Protein AF-A0A7J6Q189-F1 (afdb_monomer_lite)

Organism: Perkinsus olseni (NCBI:txid32597)

Radius of gyration: 28.14 Å; chains: 1; bounding box: 44×61×89 Å

Sequence (205 aa):
ALVKYNIRRSVYFDGAFEGNGCSRLLDEIAAGRIPFEQRARPFVEALKAFKAIASFRTAWEATSLPYTLKVHVLCSHVEEYLERYETVPDAGLGLSSEQSGESLHARLQRVWNLRFKANPDNEVFRERLVDCVVSYNWNLQWDEASRVSTEGSESKSSSEKASNNSSSGGSSSSRLPPVVDWNSASSNEDSSDVDSYESSSNTLD

Foldseek 3Di:
DCVVQVQFFDPPPPRHGDPVSLVSVLVCLLVVVDDDDPLCVLVSQLSVCLVPLVSNVVSVVVNVDDDDPVNCCSNPPQVVCCVPPVPDPPPGCCCVDVVVVVVLVVLLVVLCVQPQPDDPVDPCNVVSVVVSVCVSVVDVVSVVPPPPPPPDPPPDDDDDDDDDDDDDDDDPDPDDPDDDPPPPDPDPPPPPPDPDDDDDDDDDD

Secondary structure (DSSP, 8-state):
-GGGGT----TTTTTPPPHHHHHHHHHHHHTT-S---GGGHHHHHHHHHTTSHHHHHHHHHTTTPPPPHHHHHHHHTHHHHHHHH--STT-TTTTTSHHHHHHHHHHHHHHIIIII---TTSTTHHHHHHHHHHHHHH-TTTTT-------------------------------PPP----TT---------------------

Structure (mmCIF, N/CA/C/O backbone):
data_AF-A0A7J6Q189-F1
#
_entry.id   AF-A0A7J6Q189-F1
#
loop_
_atom_site.group_PDB
_atom_site.id
_atom_site.type_symbol
_atom_site.label_atom_id
_atom_site.label_alt_id
_atom_site.label_comp_id
_atom_site.label_asym_id
_atom_site.label_entity_id
_atom_site.label_seq_id
_atom_site.pdbx_PDB_ins_code
_atom_site.Cartn_x
_atom_site.Cartn_y
_atom_site.Cartn_z
_atom_site.occupancy
_atom_site.B_iso_or_equiv
_atom_site.auth_seq_id
_atom_site.auth_comp_id
_atom_site.auth_asym_id
_atom_site.auth_atom_id
_atom_site.pdbx_PDB_model_num
ATOM 1 N N . ALA A 1 1 ? -24.195 -8.274 5.694 1.00 81.88 1 ALA A N 1
ATOM 2 C CA . ALA A 1 1 ? -24.010 -6.841 6.021 1.00 81.88 1 ALA A CA 1
ATOM 3 C C . ALA A 1 1 ? -23.055 -6.137 5.050 1.00 81.88 1 ALA A C 1
ATOM 5 O O . ALA A 1 1 ? -23.490 -5.222 4.366 1.00 81.88 1 ALA A O 1
ATOM 6 N N . LEU A 1 2 ? -21.795 -6.578 4.925 1.00 91.19 2 LEU A N 1
ATOM 7 C CA . LEU A 1 2 ? -20.748 -5.869 4.161 1.00 91.19 2 LEU A CA 1
ATOM 8 C C . LEU A 1 2 ? -20.999 -5.736 2.644 1.00 91.19 2 LEU A C 1
ATOM 10 O O . LEU A 1 2 ? -20.617 -4.733 2.048 1.00 91.19 2 LEU A O 1
ATOM 14 N N . VAL A 1 3 ? -21.735 -6.676 2.038 1.00 93.06 3 VAL A N 1
ATOM 15 C CA . VAL A 1 3 ? -22.109 -6.632 0.608 1.00 93.06 3 VAL A CA 1
ATOM 16 C C . VAL A 1 3 ? -22.871 -5.350 0.239 1.00 93.06 3 VAL A C 1
ATOM 18 O O . VAL A 1 3 ? -22.666 -4.821 -0.850 1.00 93.06 3 VAL A O 1
ATOM 21 N N . LYS A 1 4 ? -23.679 -4.795 1.159 1.00 94.44 4 LYS A N 1
ATOM 22 C CA . LYS A 1 4 ? -24.417 -3.531 0.958 1.00 94.44 4 LYS A CA 1
ATOM 23 C C . LYS A 1 4 ? -23.486 -2.342 0.678 1.00 94.44 4 LYS A C 1
ATOM 25 O O . LYS A 1 4 ? -23.890 -1.399 0.012 1.00 94.44 4 LYS A O 1
ATOM 30 N N . TYR A 1 5 ? -22.252 -2.409 1.167 1.00 92.06 5 TYR A N 1
ATOM 31 C CA . TYR A 1 5 ? -21.231 -1.369 1.034 1.00 92.06 5 TYR A CA 1
ATOM 32 C C . TYR A 1 5 ? -20.213 -1.701 -0.065 1.00 92.06 5 TYR A C 1
ATOM 34 O O . TYR A 1 5 ? -19.149 -1.098 -0.136 1.00 92.06 5 TYR A O 1
ATOM 42 N N . ASN A 1 6 ? -20.510 -2.698 -0.909 1.00 93.88 6 ASN A N 1
ATOM 43 C CA . ASN A 1 6 ? -19.600 -3.204 -1.935 1.00 93.88 6 ASN A CA 1
ATOM 44 C C . ASN A 1 6 ? -18.222 -3.627 -1.382 1.00 93.88 6 ASN A C 1
ATOM 46 O O . ASN A 1 6 ? -17.190 -3.489 -2.048 1.00 93.88 6 ASN A O 1
ATOM 50 N N . ILE A 1 7 ? -18.218 -4.142 -0.150 1.00 94.62 7 ILE A N 1
ATOM 51 C CA . ILE A 1 7 ? -17.060 -4.758 0.491 1.00 94.62 7 ILE A CA 1
ATOM 52 C C . ILE A 1 7 ? -17.248 -6.268 0.361 1.00 94.62 7 ILE A C 1
ATOM 54 O O . ILE A 1 7 ? -18.162 -6.853 0.955 1.00 94.62 7 ILE A O 1
ATOM 58 N N . ARG A 1 8 ? -16.403 -6.893 -0.458 1.00 94.00 8 ARG A N 1
ATOM 59 C CA . ARG A 1 8 ? -16.425 -8.332 -0.732 1.00 94.00 8 ARG A CA 1
ATOM 60 C C . ARG A 1 8 ? -15.148 -8.966 -0.198 1.00 94.00 8 ARG A C 1
ATOM 62 O O . ARG A 1 8 ? -14.090 -8.345 -0.226 1.00 94.00 8 ARG A O 1
ATOM 69 N N . ARG A 1 9 ? -15.280 -10.183 0.316 1.00 93.19 9 ARG A N 1
ATOM 70 C CA . ARG A 1 9 ? -14.146 -11.035 0.675 1.00 93.19 9 ARG A CA 1
ATOM 71 C C . ARG A 1 9 ? -13.608 -11.694 -0.591 1.00 93.19 9 ARG A C 1
ATOM 73 O O . ARG A 1 9 ? -14.390 -11.966 -1.503 1.00 93.19 9 ARG A O 1
ATOM 80 N N . SER A 1 10 ? -12.305 -11.932 -0.627 1.00 91.06 10 SER A N 1
ATOM 81 C CA . SER A 1 10 ? -11.663 -12.689 -1.691 1.00 91.06 10 SER A CA 1
ATOM 82 C C . SER A 1 10 ? -12.164 -14.127 -1.689 1.00 91.06 10 SER A C 1
ATOM 84 O O . SER A 1 10 ? -12.343 -14.725 -0.629 1.00 91.06 10 SER A O 1
ATOM 86 N N . VAL A 1 11 ? -12.384 -14.678 -2.879 1.00 92.31 11 VAL A N 1
ATOM 87 C CA . VAL A 1 11 ? -12.680 -16.107 -3.053 1.00 92.31 11 VAL A CA 1
ATOM 88 C C . VAL A 1 11 ? -11.386 -16.930 -3.030 1.00 92.31 11 VAL A C 1
ATOM 90 O O . VAL A 1 11 ? -11.427 -18.106 -2.696 1.00 92.31 11 VAL A O 1
ATOM 93 N N . TYR A 1 12 ? -10.247 -16.300 -3.332 1.00 86.38 12 TYR A N 1
ATOM 94 C CA . TYR A 1 12 ? -8.955 -16.965 -3.507 1.00 86.38 12 TYR A CA 1
ATOM 95 C C . TYR A 1 12 ? -8.152 -17.088 -2.209 1.00 86.38 12 TYR A C 1
ATOM 97 O O . TYR A 1 12 ? -7.396 -18.035 -2.047 1.00 86.38 12 TYR A O 1
ATOM 105 N N . PHE A 1 13 ? -8.337 -16.160 -1.268 1.00 84.31 13 PHE A N 1
ATOM 106 C CA . PHE A 1 13 ? -7.550 -16.099 -0.031 1.00 84.31 13 PHE A CA 1
ATOM 107 C C . PHE A 1 13 ? -8.381 -16.458 1.204 1.00 84.31 13 PHE A C 1
ATOM 109 O O . PHE A 1 13 ? -8.487 -15.650 2.125 1.00 84.31 13 PHE A O 1
ATOM 116 N N . ASP A 1 14 ? -9.049 -17.615 1.200 1.00 90.75 14 ASP A N 1
ATOM 117 C CA . ASP A 1 14 ? -9.847 -18.120 2.335 1.00 90.75 14 ASP A CA 1
ATOM 118 C C . ASP A 1 14 ? -10.846 -17.099 2.916 1.00 90.75 14 ASP A C 1
ATOM 120 O O . ASP A 1 14 ? -11.111 -17.027 4.120 1.00 90.75 14 ASP A O 1
ATOM 124 N N . GLY A 1 15 ? -11.418 -16.246 2.062 1.00 89.56 15 GLY A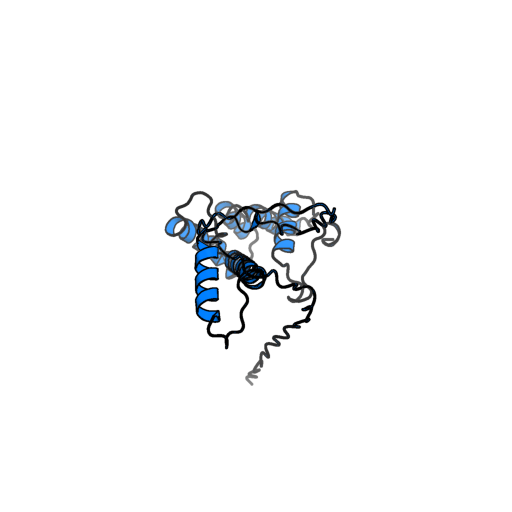 N 1
ATOM 125 C CA . GLY A 1 15 ? -12.344 -15.213 2.516 1.00 89.56 15 GLY A CA 1
ATOM 126 C C . GLY A 1 15 ? -11.683 -14.016 3.211 1.00 89.56 15 GLY A C 1
ATOM 127 O O . GLY A 1 15 ? -12.381 -13.289 3.931 1.00 89.56 15 GLY A O 1
ATOM 128 N N . ALA A 1 16 ? -10.380 -13.790 3.028 1.00 90.06 16 ALA A N 1
ATOM 129 C CA . ALA A 1 16 ? -9.681 -12.585 3.468 1.00 90.06 16 ALA A CA 1
ATOM 130 C C . ALA A 1 16 ? -10.124 -11.345 2.673 1.00 90.06 16 ALA A C 1
ATOM 132 O O . ALA A 1 16 ? -10.721 -11.439 1.600 1.00 90.06 16 ALA A O 1
ATOM 133 N N . PHE A 1 17 ? -9.847 -10.155 3.204 1.00 91.00 17 PHE A N 1
ATOM 134 C CA . PHE A 1 17 ? -10.023 -8.912 2.455 1.00 91.00 17 PHE A CA 1
ATOM 135 C C . PHE A 1 17 ? -8.734 -8.568 1.709 1.00 91.00 17 PHE A C 1
ATOM 137 O O . PHE A 1 17 ? -7.662 -8.514 2.305 1.00 91.00 17 PHE A O 1
ATOM 144 N N . GLU A 1 18 ? -8.857 -8.306 0.412 1.00 90.12 18 GLU A N 1
ATOM 145 C CA . GLU A 1 18 ? -7.783 -7.742 -0.412 1.00 90.12 18 GLU A CA 1
ATOM 146 C C . GLU A 1 18 ? -7.671 -6.226 -0.200 1.00 90.12 18 GLU A C 1
ATOM 148 O O . GLU A 1 18 ? -8.586 -5.605 0.350 1.00 90.12 18 GLU A O 1
ATOM 153 N N . GLY A 1 19 ? -6.585 -5.610 -0.682 1.00 88.50 19 GLY A N 1
ATOM 154 C CA . GLY A 1 19 ? -6.266 -4.192 -0.459 1.00 88.50 19 GLY A CA 1
ATOM 155 C C . GLY A 1 19 ? -7.447 -3.240 -0.686 1.00 88.50 19 GLY A C 1
ATOM 156 O O . GLY A 1 19 ? -7.830 -2.500 0.219 1.00 88.50 19 GLY A O 1
ATOM 157 N N . ASN A 1 20 ? -8.117 -3.329 -1.839 1.00 89.19 20 ASN A N 1
ATOM 158 C CA . ASN A 1 20 ? -9.290 -2.493 -2.134 1.00 89.19 20 ASN A CA 1
ATOM 159 C C . ASN A 1 20 ? -10.482 -2.756 -1.197 1.00 89.19 20 ASN A C 1
ATOM 161 O O . ASN A 1 20 ? -11.217 -1.829 -0.849 1.00 89.19 20 ASN A O 1
ATOM 165 N N . GLY A 1 21 ? -10.691 -4.009 -0.787 1.00 93.19 21 GLY A N 1
ATOM 166 C CA . GLY A 1 21 ? -11.734 -4.377 0.170 1.00 93.19 21 GLY A CA 1
ATOM 167 C C . GLY A 1 21 ? -11.447 -3.824 1.567 1.00 93.19 21 GLY A C 1
ATOM 168 O O . GLY A 1 21 ? -12.344 -3.257 2.192 1.00 93.19 21 GLY A O 1
ATOM 169 N N . CYS A 1 22 ? -10.194 -3.931 2.019 1.00 92.81 22 CYS A N 1
ATOM 170 C CA . CYS A 1 22 ? -9.706 -3.369 3.277 1.00 92.81 22 CYS A CA 1
ATOM 171 C C . CYS A 1 22 ? -9.867 -1.848 3.319 1.00 92.81 22 CYS A C 1
ATOM 173 O O . CYS A 1 22 ? -10.458 -1.334 4.266 1.00 92.81 22 CYS A O 1
ATOM 175 N N . SER A 1 23 ? -9.411 -1.130 2.288 1.00 92.00 23 SER A N 1
ATOM 176 C CA . SER A 1 23 ? -9.506 0.335 2.237 1.00 92.00 23 SER A CA 1
ATOM 177 C C . SER A 1 23 ? -10.952 0.813 2.346 1.00 92.00 23 SER A C 1
ATOM 179 O O . SER A 1 23 ? -11.268 1.638 3.201 1.00 92.00 23 SER A O 1
ATOM 181 N N . ARG A 1 24 ? -11.867 0.214 1.570 1.00 94.44 24 ARG A N 1
ATOM 182 C CA . ARG A 1 24 ? -13.300 0.537 1.657 1.00 94.44 24 ARG A CA 1
ATOM 183 C C . ARG A 1 24 ? -13.875 0.233 3.034 1.00 94.44 24 ARG A C 1
ATOM 185 O O . ARG A 1 24 ? -14.646 1.028 3.557 1.00 94.44 24 ARG A O 1
ATOM 192 N N . LEU A 1 25 ? -13.511 -0.903 3.630 1.00 94.50 25 LEU A N 1
ATOM 193 C CA . LEU A 1 25 ? -13.958 -1.249 4.976 1.00 94.50 25 LEU A CA 1
ATOM 194 C C . LEU A 1 25 ? -13.527 -0.193 5.996 1.00 94.50 25 LEU A C 1
ATOM 196 O O . LEU A 1 25 ? -14.359 0.253 6.784 1.00 94.50 25 LEU A O 1
ATOM 200 N N . LEU A 1 26 ? -12.264 0.231 5.958 1.00 94.44 26 LEU A N 1
ATOM 201 C CA . LEU A 1 26 ? -11.744 1.263 6.852 1.00 94.44 26 LEU A CA 1
ATOM 202 C C . LEU A 1 26 ? -12.452 2.608 6.644 1.00 94.44 26 LEU A C 1
ATOM 204 O O . LEU A 1 26 ? -12.813 3.255 7.625 1.00 94.44 26 LEU A O 1
ATOM 208 N N . ASP A 1 27 ? -12.722 3.004 5.400 1.00 93.94 27 ASP A N 1
ATOM 209 C CA . ASP A 1 27 ? -13.416 4.261 5.101 1.00 93.94 27 ASP A CA 1
ATOM 210 C C . ASP A 1 27 ? -14.883 4.247 5.573 1.00 93.94 27 ASP A C 1
ATOM 212 O O . ASP A 1 27 ? -15.381 5.228 6.131 1.00 93.94 27 ASP A O 1
ATOM 216 N N . GLU A 1 28 ? -15.589 3.125 5.415 1.00 95.62 28 GLU A N 1
ATOM 217 C CA . GLU A 1 28 ? -16.965 2.967 5.903 1.00 95.62 28 GLU A CA 1
ATOM 218 C C . GLU A 1 28 ? -17.040 2.905 7.442 1.00 95.62 28 GLU A C 1
ATOM 220 O O . GLU A 1 28 ? -17.986 3.432 8.039 1.00 95.62 28 GLU A O 1
ATOM 225 N N . ILE A 1 29 ? -16.034 2.304 8.092 1.00 94.62 29 ILE A N 1
ATOM 226 C CA . ILE A 1 29 ? -15.871 2.297 9.555 1.00 94.62 29 ILE A CA 1
ATOM 227 C C . ILE A 1 29 ? -15.608 3.710 10.080 1.00 94.62 29 ILE A C 1
ATOM 229 O O . ILE A 1 29 ? -16.259 4.142 11.035 1.00 94.62 29 ILE A O 1
ATOM 233 N N . ALA A 1 30 ? -14.689 4.440 9.444 1.00 92.69 30 ALA A N 1
ATOM 234 C CA . ALA A 1 30 ? -14.374 5.823 9.788 1.00 92.69 30 ALA A CA 1
ATOM 235 C C . ALA A 1 30 ? -15.605 6.728 9.652 1.00 92.69 30 ALA A C 1
ATOM 237 O O . ALA A 1 30 ? -15.869 7.550 10.527 1.00 92.69 30 ALA A O 1
ATOM 238 N N . ALA A 1 31 ? -16.418 6.508 8.616 1.00 94.50 31 ALA A N 1
ATOM 239 C CA . ALA A 1 31 ? -17.672 7.224 8.406 1.00 94.50 31 ALA A CA 1
ATOM 240 C C . ALA A 1 31 ? -18.819 6.787 9.343 1.00 94.50 31 ALA A C 1
ATOM 242 O O . ALA A 1 31 ? -19.902 7.365 9.282 1.00 94.50 31 ALA A O 1
ATOM 243 N N . GLY A 1 32 ? -18.635 5.748 10.169 1.00 94.31 32 GLY A N 1
ATOM 244 C CA . GLY A 1 32 ? -19.677 5.225 11.060 1.00 94.31 32 GLY A CA 1
ATOM 245 C C . GLY A 1 32 ? -20.889 4.639 10.326 1.00 94.31 32 GLY A C 1
ATOM 246 O O . GLY A 1 32 ? -21.972 4.540 10.901 1.00 94.31 32 GLY A O 1
ATOM 247 N N . ARG A 1 33 ? -20.734 4.268 9.048 1.00 95.62 33 ARG A N 1
ATOM 248 C CA . ARG A 1 33 ? -21.843 3.819 8.192 1.00 95.62 33 ARG A CA 1
ATOM 249 C C . ARG A 1 33 ? -22.199 2.349 8.388 1.00 95.62 33 ARG A C 1
ATOM 251 O O . ARG A 1 33 ? -23.307 1.943 8.029 1.00 95.62 33 ARG A O 1
ATOM 258 N N . ILE A 1 34 ? -21.290 1.558 8.956 1.00 94.94 34 ILE A N 1
ATOM 259 C CA . ILE A 1 34 ? -21.514 0.147 9.282 1.00 94.94 34 ILE A CA 1
ATOM 260 C C . ILE A 1 34 ? -21.944 0.044 10.753 1.00 94.94 34 ILE A C 1
ATOM 262 O O . ILE A 1 34 ? -21.178 0.435 11.635 1.00 94.94 34 ILE A O 1
ATOM 266 N N . PRO A 1 35 ? -23.144 -0.488 11.045 1.00 94.88 35 PRO A N 1
ATOM 267 C CA . PRO A 1 35 ? -23.561 -0.717 12.418 1.00 94.88 35 PRO A CA 1
ATOM 268 C C . PRO A 1 35 ? -22.794 -1.913 12.989 1.00 94.88 35 PRO A C 1
ATOM 270 O O . PRO A 1 35 ? -22.887 -3.027 12.472 1.00 94.88 35 PRO A O 1
ATOM 273 N N . PHE A 1 36 ? -22.051 -1.678 14.066 1.00 93.69 36 PHE A N 1
ATOM 274 C CA . PHE A 1 36 ? -21.396 -2.726 14.842 1.00 93.69 36 PHE A CA 1
ATOM 275 C C . PHE A 1 36 ? -22.115 -2.919 16.173 1.00 93.69 36 PHE A C 1
ATOM 277 O O . PHE A 1 36 ? -22.663 -1.979 16.748 1.00 93.69 36 PHE A O 1
ATOM 284 N N . GLU A 1 37 ? -22.100 -4.149 16.676 1.00 95.00 37 GLU A N 1
ATOM 285 C CA . GLU A 1 37 ? -22.596 -4.446 18.016 1.00 95.00 37 GLU A CA 1
ATOM 286 C C . GLU A 1 37 ? -21.766 -3.706 19.074 1.00 95.00 37 GLU A C 1
ATOM 288 O O . GLU A 1 37 ? -20.558 -3.529 18.918 1.00 95.00 37 GLU A O 1
ATOM 293 N N . GLN A 1 38 ? -22.389 -3.334 20.195 1.00 95.12 38 GLN A N 1
ATOM 294 C CA . GLN A 1 38 ? -21.731 -2.564 21.259 1.00 95.12 38 GLN A CA 1
ATOM 295 C C . GLN A 1 38 ? -20.443 -3.232 21.774 1.00 95.12 38 GLN A C 1
ATOM 297 O O . GLN A 1 38 ? -19.461 -2.546 22.051 1.00 95.12 38 GLN A O 1
ATOM 302 N N . ARG A 1 39 ? -20.414 -4.569 21.852 1.00 95.44 39 ARG A N 1
ATOM 303 C CA . ARG A 1 39 ? -19.218 -5.331 22.254 1.00 95.44 39 ARG A CA 1
ATOM 304 C C . ARG A 1 39 ? -18.040 -5.182 21.289 1.00 95.44 39 ARG A C 1
ATOM 306 O O . ARG A 1 39 ? -16.904 -5.385 21.692 1.00 95.44 39 ARG A O 1
ATOM 313 N N . ALA A 1 40 ? -18.300 -4.833 20.028 1.00 94.62 40 ALA A N 1
ATOM 314 C CA . ALA A 1 40 ? -17.267 -4.663 19.016 1.00 94.62 40 ALA A CA 1
ATOM 315 C C . ALA A 1 40 ? -16.658 -3.251 19.008 1.00 94.62 40 ALA A C 1
ATOM 317 O O . ALA A 1 40 ? -15.714 -2.986 18.264 1.00 94.62 40 ALA A O 1
ATOM 318 N N . ARG A 1 41 ? -17.183 -2.340 19.838 1.00 94.88 41 ARG A N 1
ATOM 319 C CA . ARG A 1 41 ? -16.774 -0.935 19.879 1.00 94.88 41 ARG A CA 1
ATOM 320 C C . ARG A 1 41 ? -15.264 -0.731 20.070 1.00 94.88 41 ARG A C 1
ATOM 322 O O . ARG A 1 41 ? -14.726 0.074 19.319 1.00 94.88 41 ARG A O 1
ATOM 329 N N . PRO A 1 42 ? -14.553 -1.451 20.963 1.00 95.44 42 PRO A N 1
ATOM 330 C CA . PRO A 1 42 ? -13.105 -1.278 21.095 1.00 95.44 42 PRO A CA 1
ATOM 331 C C . PRO A 1 42 ? -12.351 -1.558 19.786 1.00 95.44 42 PRO A C 1
ATOM 333 O O . PRO A 1 42 ? -11.471 -0.794 19.404 1.00 95.44 42 PRO A O 1
ATOM 336 N N . PHE A 1 43 ? -12.745 -2.598 19.043 1.00 94.56 43 PHE A N 1
ATOM 337 C CA . PHE A 1 43 ? -12.117 -2.933 17.759 1.00 94.56 43 PHE A CA 1
ATOM 338 C C . PHE A 1 43 ? -12.419 -1.890 16.686 1.00 94.56 43 PHE A C 1
ATOM 340 O O . PHE A 1 43 ? -11.557 -1.568 15.877 1.00 94.56 43 PHE A O 1
ATOM 347 N N . VAL A 1 44 ? -13.638 -1.346 16.681 1.00 93.81 44 VAL A N 1
ATOM 348 C CA . VAL A 1 44 ? -14.029 -0.274 15.758 1.00 93.81 44 VAL A CA 1
ATOM 349 C C . VAL A 1 44 ? -13.178 0.969 15.992 1.00 93.81 44 VAL A C 1
ATOM 351 O O . VAL A 1 44 ? -12.684 1.545 15.029 1.00 93.81 44 VAL A O 1
ATOM 354 N N . GLU A 1 45 ? -12.965 1.360 17.249 1.00 94.38 45 GLU A N 1
ATOM 355 C CA . GLU A 1 45 ? -12.111 2.507 17.572 1.00 94.38 45 GLU A CA 1
ATOM 356 C C . GLU A 1 45 ? -10.643 2.250 17.201 1.00 94.38 45 GLU A C 1
ATOM 358 O O . GLU A 1 45 ? -10.008 3.127 16.617 1.00 94.38 45 GLU A O 1
ATOM 363 N N . ALA A 1 46 ? -10.130 1.031 17.409 1.00 94.00 46 ALA A N 1
ATOM 364 C CA . ALA A 1 46 ? -8.808 0.649 16.910 1.00 94.00 46 ALA A CA 1
ATOM 365 C C . ALA A 1 46 ? -8.718 0.757 15.378 1.00 94.00 46 ALA A C 1
ATOM 367 O O . ALA A 1 46 ? -7.795 1.370 14.852 1.00 94.00 46 ALA A O 1
ATOM 368 N N . LEU A 1 47 ? -9.704 0.245 14.637 1.00 93.06 47 LEU A N 1
ATOM 369 C CA . LEU A 1 47 ? -9.719 0.325 13.172 1.00 93.06 47 LEU A CA 1
ATOM 370 C C . LEU A 1 47 ? -9.843 1.766 12.654 1.00 93.06 47 LEU A C 1
ATOM 372 O O . LEU A 1 47 ? -9.213 2.104 11.656 1.00 93.06 47 LEU A O 1
ATOM 376 N N . LYS A 1 48 ? -10.598 2.638 13.334 1.00 91.38 48 LYS A N 1
ATOM 377 C CA . LYS A 1 48 ? -10.647 4.075 13.007 1.00 91.38 48 LYS A CA 1
ATOM 378 C C . LYS A 1 48 ? -9.291 4.747 13.199 1.00 91.38 48 LYS A C 1
ATOM 380 O O . LYS A 1 48 ? -8.895 5.572 12.380 1.00 91.38 48 LYS A O 1
ATOM 385 N N . ALA A 1 49 ? -8.583 4.376 14.261 1.00 91.81 49 ALA A N 1
ATOM 386 C CA . ALA A 1 49 ? -7.268 4.909 14.578 1.00 91.81 49 ALA A CA 1
ATOM 387 C C . ALA A 1 49 ? -6.150 4.350 13.681 1.00 91.81 49 ALA A C 1
ATOM 389 O O . ALA A 1 49 ? -5.039 4.861 13.725 1.00 91.81 49 ALA A O 1
ATOM 390 N N . PHE A 1 50 ? -6.422 3.352 12.831 1.00 89.31 50 PHE A N 1
ATOM 391 C CA . PHE A 1 50 ? -5.412 2.675 12.007 1.00 89.31 50 PHE A CA 1
ATOM 392 C C . PHE A 1 50 ? -4.588 3.618 11.112 1.00 89.31 50 PHE A C 1
ATOM 394 O O . PHE A 1 50 ? -3.412 3.364 10.878 1.00 89.31 50 PHE A O 1
ATOM 401 N N . LYS A 1 51 ? -5.173 4.729 10.638 1.00 82.62 51 LYS A N 1
ATOM 402 C CA . LYS A 1 51 ? -4.459 5.733 9.821 1.00 82.62 51 LYS A CA 1
ATOM 403 C C . LYS A 1 51 ? -3.528 6.650 10.642 1.00 82.62 51 LYS A C 1
ATOM 405 O O . LYS A 1 51 ? -2.801 7.439 10.051 1.00 82.62 51 LYS A O 1
ATOM 410 N N . ALA A 1 52 ? -3.538 6.557 11.974 1.00 86.94 52 ALA A N 1
ATOM 411 C CA . ALA A 1 52 ? -2.719 7.352 12.887 1.00 86.94 52 ALA A CA 1
ATOM 412 C C . ALA A 1 52 ? -2.041 6.439 13.927 1.00 86.94 52 ALA A C 1
ATOM 414 O O . ALA A 1 52 ? -2.627 6.128 14.964 1.00 86.94 52 ALA A O 1
ATOM 415 N N . ILE A 1 53 ? -0.800 6.020 13.656 1.00 83.69 53 ILE A N 1
ATOM 416 C CA . ILE A 1 53 ? -0.097 4.945 14.388 1.00 83.69 53 ILE A CA 1
ATOM 417 C C . ILE A 1 53 ? -0.068 5.179 15.907 1.00 83.69 53 ILE A C 1
ATOM 419 O O . ILE A 1 53 ? -0.467 4.293 16.668 1.00 83.69 53 ILE A O 1
ATOM 423 N N . ALA A 1 54 ? 0.282 6.393 16.342 1.00 83.31 54 ALA A N 1
ATOM 424 C CA . ALA A 1 54 ? 0.285 6.760 17.757 1.00 83.31 54 ALA A CA 1
ATOM 425 C C . ALA A 1 54 ? -1.083 6.538 18.435 1.00 83.31 54 ALA A C 1
ATOM 427 O O . ALA A 1 54 ? -1.162 6.031 19.552 1.00 83.31 54 ALA A O 1
ATOM 428 N N . SER A 1 55 ? -2.182 6.863 17.742 1.00 92.06 55 SER A N 1
ATOM 429 C CA . SER A 1 55 ? -3.544 6.639 18.251 1.00 92.06 55 SER A CA 1
ATOM 430 C C . SER A 1 55 ? -3.961 5.167 18.165 1.00 92.06 55 SER A C 1
ATOM 432 O O . SER A 1 55 ? -4.707 4.684 19.019 1.00 92.06 55 SER A O 1
ATOM 434 N N . PHE A 1 56 ? -3.477 4.441 17.152 1.00 94.69 56 PHE A N 1
ATOM 435 C CA . PHE A 1 56 ? -3.783 3.029 16.942 1.00 94.69 56 PHE A CA 1
ATOM 436 C C . PHE A 1 56 ? -3.321 2.166 18.115 1.00 94.69 56 PHE A C 1
ATOM 438 O O . PHE A 1 56 ? -4.094 1.336 18.590 1.00 94.69 56 PHE A O 1
ATOM 445 N N . ARG A 1 57 ? -2.103 2.387 18.624 1.00 95.00 57 ARG A N 1
ATOM 446 C CA . ARG A 1 57 ? -1.559 1.613 19.749 1.00 95.00 57 ARG A CA 1
ATOM 447 C C . ARG A 1 57 ? -2.454 1.690 20.986 1.00 95.00 57 ARG A C 1
ATOM 449 O O . ARG A 1 57 ? -2.868 0.657 21.507 1.00 95.00 57 ARG A O 1
ATOM 456 N N . THR A 1 58 ? -2.804 2.902 21.420 1.00 95.50 58 THR A N 1
ATOM 457 C CA . THR A 1 58 ? -3.680 3.107 22.584 1.00 95.50 58 THR A CA 1
ATOM 458 C C . THR A 1 58 ? -5.053 2.468 22.376 1.00 95.50 58 THR A C 1
ATOM 460 O O . THR A 1 58 ? -5.591 1.827 23.279 1.00 95.50 58 THR A O 1
ATOM 463 N N . ALA A 1 59 ? -5.619 2.598 21.173 1.00 96.19 59 ALA A N 1
ATOM 464 C CA . ALA A 1 59 ? -6.903 1.990 20.852 1.00 96.19 59 ALA A CA 1
ATOM 465 C C . ALA A 1 59 ? -6.834 0.451 20.807 1.00 96.19 59 ALA A C 1
ATOM 467 O O . ALA A 1 59 ? -7.780 -0.211 21.232 1.00 96.19 59 ALA A O 1
ATOM 468 N N . TRP A 1 60 ? -5.718 -0.128 20.351 1.00 96.88 60 TRP A N 1
ATOM 469 C CA . TRP A 1 60 ? -5.498 -1.574 20.350 1.00 96.88 60 TRP A CA 1
ATOM 470 C C . TRP A 1 60 ? -5.387 -2.136 21.768 1.00 96.88 60 TRP A C 1
ATOM 472 O O . TRP A 1 60 ? -6.030 -3.137 22.081 1.00 96.88 60 TRP A O 1
ATOM 482 N N . GLU A 1 61 ? -4.641 -1.478 22.656 1.00 96.12 61 GLU A N 1
ATOM 483 C CA . GLU A 1 61 ? -4.509 -1.888 24.061 1.00 96.12 61 GLU A CA 1
ATOM 484 C C . GLU A 1 61 ? -5.876 -1.942 24.769 1.00 96.12 61 GLU A C 1
ATOM 486 O O . GLU A 1 61 ? -6.157 -2.883 25.513 1.00 96.12 61 GLU A O 1
ATOM 491 N N . ALA A 1 62 ? -6.790 -1.018 24.443 1.00 96.06 62 ALA A N 1
ATOM 492 C CA . ALA A 1 62 ? -8.159 -1.017 24.963 1.00 96.06 62 ALA A CA 1
ATOM 493 C C . ALA A 1 62 ? -9.004 -2.232 24.523 1.00 96.06 62 ALA A C 1
ATOM 495 O O . ALA A 1 62 ? -10.033 -2.523 25.136 1.00 96.06 62 ALA A O 1
ATOM 496 N N . THR A 1 63 ? -8.591 -2.967 23.485 1.00 96.75 63 THR A N 1
ATOM 497 C CA . THR A 1 63 ? -9.279 -4.193 23.042 1.00 96.75 63 THR A CA 1
ATOM 498 C C . THR A 1 63 ? -8.976 -5.406 23.919 1.00 96.75 63 THR A C 1
ATOM 500 O O . THR A 1 63 ? -9.712 -6.390 23.856 1.00 96.75 63 THR A O 1
ATOM 503 N N . SER A 1 64 ? -7.904 -5.355 24.723 1.00 96.69 64 SER A N 1
ATOM 504 C CA . SER A 1 64 ? -7.375 -6.495 25.490 1.00 96.69 64 SER A CA 1
ATOM 505 C C . SER A 1 64 ? -7.013 -7.730 24.645 1.00 96.69 64 SER A C 1
ATOM 507 O O . SER A 1 64 ? -6.869 -8.826 25.187 1.00 96.69 64 SER A O 1
ATOM 509 N N . LEU A 1 65 ? -6.868 -7.588 23.321 1.00 96.19 65 LEU A N 1
ATO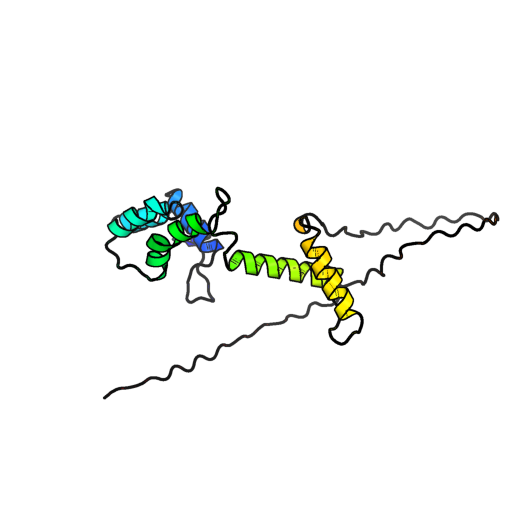M 510 C CA . LEU A 1 65 ? -6.403 -8.674 22.462 1.00 96.19 65 LEU A CA 1
ATOM 511 C C . LEU A 1 65 ? -4.880 -8.827 22.529 1.00 96.19 65 LEU A C 1
ATOM 513 O O . LEU A 1 65 ? -4.161 -7.828 22.618 1.00 96.19 65 LEU A O 1
ATOM 517 N N . PRO A 1 66 ? -4.364 -10.063 22.406 1.00 97.19 66 PRO A N 1
ATOM 518 C CA . PRO A 1 66 ? -2.936 -10.272 22.247 1.00 97.19 66 PRO A CA 1
ATOM 519 C C . PRO A 1 66 ? -2.442 -9.622 20.951 1.00 97.19 66 PRO A C 1
ATOM 521 O O . PRO A 1 66 ? -3.140 -9.577 19.933 1.00 97.19 66 PRO A O 1
ATOM 524 N N . TYR A 1 67 ? -1.202 -9.144 20.980 1.00 96.25 67 TYR A N 1
ATOM 525 C CA . TYR A 1 67 ? -0.535 -8.654 19.785 1.00 96.25 67 TYR A CA 1
ATOM 526 C C . TYR A 1 67 ? -0.304 -9.813 18.817 1.00 96.25 67 TYR A C 1
ATOM 528 O O . TYR A 1 67 ? 0.396 -10.776 19.124 1.00 96.25 67 TYR A O 1
ATOM 536 N N . THR A 1 68 ? -0.866 -9.701 17.617 1.00 96.38 68 THR A N 1
ATOM 537 C CA . THR A 1 68 ? -0.372 -10.490 16.485 1.00 96.38 68 THR A CA 1
ATOM 538 C C . THR A 1 68 ? 0.966 -9.914 16.029 1.00 96.38 68 THR A C 1
ATOM 540 O O . THR A 1 68 ? 1.254 -8.742 16.284 1.00 96.38 68 THR A O 1
ATOM 543 N N . LEU A 1 69 ? 1.766 -10.695 15.296 1.00 97.00 69 LEU A N 1
ATOM 544 C CA . LEU A 1 69 ? 3.038 -10.209 14.751 1.00 97.00 69 LEU A CA 1
ATOM 545 C C . LEU A 1 69 ? 2.857 -8.914 13.937 1.00 97.00 69 LEU A C 1
ATOM 547 O O . LEU A 1 69 ? 3.611 -7.965 14.121 1.00 97.00 69 LEU A O 1
ATOM 551 N N . LYS A 1 70 ? 1.813 -8.836 13.099 1.00 94.56 70 LYS A N 1
ATOM 552 C CA . LYS A 1 70 ? 1.526 -7.647 12.277 1.00 94.56 70 LYS A CA 1
ATOM 553 C C . LYS A 1 70 ? 1.202 -6.414 13.123 1.00 94.56 70 LYS A C 1
ATOM 555 O O . LYS A 1 70 ? 1.695 -5.330 12.833 1.00 94.56 70 LYS A O 1
ATOM 560 N N . VAL A 1 71 ? 0.400 -6.577 14.175 1.00 95.69 71 VAL A N 1
ATOM 561 C CA . VAL A 1 71 ? 0.056 -5.470 15.083 1.00 95.69 71 VAL A CA 1
ATOM 562 C C . VAL A 1 71 ? 1.282 -5.032 15.881 1.00 95.69 71 VAL A C 1
ATOM 564 O O . VAL A 1 71 ? 1.504 -3.836 16.030 1.00 95.69 71 VAL A O 1
ATOM 567 N N . HIS A 1 72 ? 2.105 -5.973 16.354 1.00 96.62 72 HIS A N 1
ATOM 568 C CA . HIS A 1 72 ? 3.352 -5.647 17.047 1.00 96.62 72 HIS A CA 1
ATOM 569 C C . HIS A 1 72 ? 4.279 -4.818 16.155 1.00 96.62 72 HIS A C 1
ATOM 571 O O . HIS A 1 72 ? 4.733 -3.757 16.569 1.00 96.62 72 HIS A O 1
ATOM 577 N N . VAL A 1 73 ? 4.494 -5.256 14.910 1.00 96.12 73 VAL A N 1
ATOM 578 C CA . VAL A 1 73 ? 5.308 -4.508 13.944 1.00 96.12 73 VAL A CA 1
ATOM 579 C C . VAL A 1 73 ? 4.752 -3.107 13.718 1.00 96.12 73 VAL A C 1
ATOM 581 O O . VAL A 1 73 ? 5.505 -2.140 13.804 1.00 96.12 73 VAL A O 1
ATOM 584 N N . LEU A 1 74 ? 3.438 -2.979 13.515 1.00 93.88 74 LEU A N 1
ATOM 585 C CA . LEU A 1 74 ? 2.792 -1.682 13.321 1.00 93.88 74 LEU A CA 1
ATOM 586 C C . LEU A 1 74 ? 2.976 -0.740 14.521 1.00 93.88 74 LEU A C 1
ATOM 588 O O . LEU A 1 74 ? 3.284 0.430 14.331 1.00 93.88 74 LEU A O 1
ATOM 592 N N . CYS A 1 75 ? 2.802 -1.238 15.747 1.00 94.31 75 CYS A N 1
ATOM 593 C CA . CYS A 1 75 ? 2.852 -0.419 16.961 1.00 94.31 75 CYS A CA 1
ATOM 594 C C . CYS A 1 75 ? 4.265 -0.146 17.490 1.00 94.31 75 CYS A C 1
ATOM 596 O O . CYS A 1 75 ? 4.423 0.763 18.302 1.00 94.31 75 CYS A O 1
ATOM 598 N N . SER A 1 76 ? 5.257 -0.969 17.139 1.00 94.75 76 SER A N 1
ATOM 599 C CA . SER A 1 76 ? 6.603 -0.896 17.726 1.00 94.75 76 SER A CA 1
ATOM 600 C C . SER A 1 76 ? 7.689 -0.503 16.735 1.00 94.75 76 SER A C 1
ATOM 602 O O . SER A 1 76 ? 8.641 0.140 17.152 1.00 94.75 76 SER A O 1
ATOM 604 N N . HIS A 1 77 ? 7.548 -0.852 15.453 1.00 95.56 77 HIS A N 1
ATOM 605 C CA . HIS A 1 77 ? 8.649 -0.732 14.487 1.00 95.56 77 HIS A CA 1
ATOM 606 C C . HIS A 1 77 ? 8.375 0.278 13.374 1.00 95.56 77 HIS A C 1
ATOM 608 O O . HIS A 1 77 ? 9.317 0.802 12.790 1.00 95.56 77 HIS A O 1
ATOM 614 N N . VAL A 1 78 ? 7.109 0.582 13.061 1.00 93.50 78 VAL A N 1
ATOM 615 C CA . VAL A 1 78 ? 6.801 1.491 11.942 1.00 93.50 78 VAL A CA 1
ATOM 616 C C . VAL A 1 78 ? 7.207 2.934 12.236 1.00 93.50 78 VAL A C 1
ATOM 618 O O . VAL A 1 78 ? 7.762 3.576 11.354 1.00 93.50 78 VAL A O 1
ATOM 621 N N . GLU A 1 79 ? 6.975 3.452 13.445 1.00 91.19 79 GLU A N 1
ATOM 622 C CA . GLU A 1 79 ? 7.393 4.823 13.786 1.00 91.19 79 GLU A CA 1
ATOM 623 C C . GLU A 1 79 ? 8.921 4.971 13.731 1.00 91.19 79 GLU A C 1
ATOM 625 O O . GLU A 1 79 ? 9.412 5.893 13.085 1.00 91.19 79 GLU A O 1
ATOM 630 N N . GLU A 1 80 ? 9.663 4.014 14.302 1.00 92.62 80 GLU A N 1
ATOM 631 C CA . GLU A 1 80 ? 11.132 3.975 14.232 1.00 92.62 80 GLU A CA 1
ATOM 632 C C . GLU A 1 80 ? 11.626 3.899 12.780 1.00 92.62 80 GLU A C 1
ATOM 634 O O . GLU A 1 80 ? 12.563 4.598 12.388 1.00 92.62 80 GLU A O 1
ATOM 639 N N . TYR A 1 81 ? 10.980 3.066 11.959 1.00 93.50 81 TYR A N 1
ATOM 640 C CA . TYR A 1 81 ? 11.311 2.949 10.546 1.00 93.50 81 TYR A CA 1
ATOM 641 C C . TYR A 1 81 ? 11.102 4.272 9.803 1.00 93.50 81 TYR A C 1
ATOM 643 O O . TYR A 1 81 ? 12.002 4.709 9.086 1.00 93.50 81 TYR A O 1
ATOM 651 N N . LEU A 1 82 ? 9.942 4.914 9.978 1.00 90.31 82 LEU A N 1
ATOM 652 C CA . LEU A 1 82 ? 9.622 6.175 9.307 1.00 90.31 82 LEU A CA 1
ATOM 653 C C . LEU A 1 82 ? 10.589 7.285 9.728 1.00 90.31 82 LEU A C 1
ATOM 655 O O . LEU A 1 82 ? 11.111 7.983 8.868 1.00 90.31 82 LEU A O 1
ATOM 659 N N . GLU A 1 83 ? 10.899 7.396 11.021 1.00 90.31 83 GLU A N 1
ATOM 660 C CA . GLU A 1 83 ? 11.863 8.380 11.529 1.00 90.31 83 GLU A CA 1
ATOM 661 C C . GLU A 1 83 ? 13.264 8.180 10.932 1.00 90.31 83 GLU A C 1
ATOM 663 O O . GLU A 1 83 ? 13.968 9.147 10.634 1.00 90.31 83 GLU A O 1
ATOM 668 N N . ARG A 1 84 ? 13.682 6.923 10.746 1.00 92.25 84 ARG A N 1
ATOM 669 C CA . ARG A 1 84 ? 15.046 6.606 10.319 1.00 92.25 84 ARG A CA 1
ATOM 670 C C . ARG A 1 84 ? 15.246 6.591 8.807 1.00 92.25 84 ARG A C 1
ATOM 672 O O . ARG A 1 84 ? 16.321 6.981 8.350 1.00 92.25 84 ARG A O 1
ATOM 679 N N . TYR A 1 85 ? 14.275 6.091 8.051 1.00 89.06 85 TYR A N 1
ATOM 680 C CA . TYR A 1 85 ? 14.443 5.791 6.627 1.00 89.06 85 TYR A CA 1
ATOM 681 C C . TYR A 1 85 ? 13.608 6.682 5.708 1.00 89.06 85 TYR A C 1
ATOM 683 O O 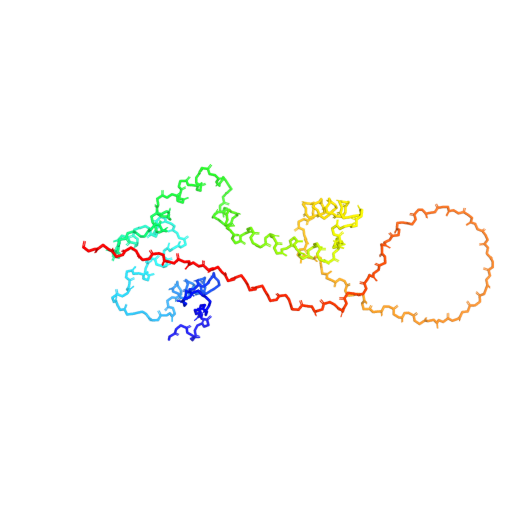. TYR A 1 85 ? 14.020 6.902 4.571 1.00 89.06 85 TYR A O 1
ATOM 691 N N . GLU A 1 86 ? 12.502 7.251 6.188 1.00 87.69 86 GLU A N 1
ATOM 692 C CA . GLU A 1 86 ? 11.616 8.096 5.381 1.00 87.69 86 GLU A CA 1
ATOM 693 C C . GLU A 1 86 ? 11.729 9.557 5.824 1.00 87.69 86 GLU A C 1
ATOM 695 O O . GLU A 1 86 ? 10.926 10.089 6.585 1.00 87.69 86 GLU A O 1
ATOM 700 N N . THR A 1 87 ? 12.769 10.231 5.330 1.00 83.12 87 THR A N 1
ATOM 701 C CA . THR A 1 87 ? 13.046 11.641 5.663 1.00 83.12 87 THR A CA 1
ATOM 702 C C . THR A 1 87 ? 12.112 12.627 4.963 1.00 83.12 87 THR A C 1
ATOM 704 O O . THR A 1 87 ? 12.084 13.810 5.309 1.00 83.12 87 THR A O 1
ATOM 707 N N . VAL A 1 88 ? 11.359 12.158 3.968 1.00 85.12 88 VAL A N 1
ATOM 708 C CA . VAL A 1 88 ? 10.394 12.968 3.234 1.00 85.12 88 VAL A CA 1
ATOM 709 C C . VAL A 1 88 ? 9.118 13.082 4.073 1.00 85.12 88 VAL A C 1
ATOM 711 O O . VAL A 1 88 ? 8.505 12.056 4.383 1.00 85.12 88 VAL A O 1
ATOM 714 N N . PRO A 1 89 ? 8.684 14.308 4.426 1.00 81.00 89 PRO A N 1
ATOM 715 C CA . PRO A 1 89 ? 7.418 14.505 5.115 1.00 81.00 89 PRO A CA 1
ATOM 716 C C . PRO A 1 89 ? 6.285 13.818 4.351 1.00 81.00 89 PRO A C 1
ATOM 718 O O . PRO A 1 89 ? 6.195 13.935 3.130 1.00 81.00 89 PRO A O 1
ATOM 721 N N . ASP A 1 90 ? 5.445 13.087 5.079 1.00 78.81 90 ASP A N 1
ATOM 722 C CA . ASP A 1 90 ? 4.275 12.377 4.553 1.00 78.81 90 ASP A CA 1
ATOM 723 C C . ASP A 1 90 ? 4.557 11.202 3.590 1.00 78.81 90 ASP A C 1
ATOM 725 O O . ASP A 1 90 ? 3.610 10.633 3.045 1.00 78.81 90 ASP A O 1
ATOM 729 N N . ALA A 1 91 ? 5.813 10.764 3.405 1.00 75.19 91 ALA A N 1
ATOM 730 C CA . ALA A 1 91 ? 6.133 9.640 2.508 1.00 75.19 91 ALA A CA 1
ATOM 731 C C . ALA A 1 91 ? 5.518 8.290 2.934 1.00 75.19 91 ALA A C 1
ATOM 733 O O . ALA A 1 91 ? 5.275 7.421 2.090 1.00 75.19 91 ALA A O 1
ATOM 734 N N . GLY A 1 92 ? 5.159 8.139 4.215 1.00 84.56 92 GLY A N 1
ATOM 735 C CA . GLY A 1 92 ? 4.482 6.956 4.752 1.00 84.56 92 GLY A CA 1
ATOM 736 C C . GLY A 1 92 ? 5.197 5.639 4.412 1.00 84.56 92 GLY A C 1
ATOM 737 O O . GLY A 1 92 ? 6.363 5.615 4.046 1.00 84.56 92 GLY A O 1
ATOM 738 N N . LEU A 1 93 ? 4.490 4.509 4.516 1.00 87.94 93 LEU A N 1
ATOM 739 C CA . LEU A 1 93 ? 5.017 3.200 4.086 1.00 87.94 93 LEU A CA 1
ATOM 740 C C . LEU A 1 93 ? 4.736 2.894 2.608 1.00 87.94 93 LEU A C 1
ATOM 742 O O . LEU A 1 93 ? 5.063 1.813 2.123 1.00 87.94 93 LEU A O 1
ATOM 746 N N . GLY A 1 94 ? 4.069 3.810 1.901 1.00 86.19 94 GLY A N 1
ATOM 747 C CA . GLY A 1 94 ? 3.565 3.561 0.554 1.00 86.19 94 GLY A CA 1
ATOM 748 C C . GLY A 1 94 ? 4.687 3.261 -0.433 1.00 86.19 94 GLY A C 1
ATOM 749 O O . GLY A 1 94 ? 4.591 2.289 -1.179 1.00 86.19 94 GLY A O 1
ATOM 750 N N . LEU A 1 95 ? 5.769 4.041 -0.389 1.00 82.38 95 LEU A N 1
ATOM 751 C CA . LEU A 1 95 ? 6.899 3.912 -1.314 1.00 82.38 95 LEU A CA 1
ATOM 752 C C . LEU A 1 95 ? 7.613 2.563 -1.186 1.00 82.38 95 LEU A C 1
ATOM 754 O O . LEU A 1 95 ? 7.930 1.943 -2.199 1.00 82.38 95 LEU A O 1
ATOM 758 N N . SER A 1 96 ? 7.774 2.096 0.051 1.00 86.81 96 SER A N 1
ATOM 759 C CA . SER A 1 96 ? 8.447 0.842 0.403 1.00 86.81 96 SER A CA 1
ATOM 760 C C . SER A 1 96 ? 7.497 -0.362 0.470 1.00 86.81 96 SER A C 1
ATOM 762 O O . SER A 1 96 ? 7.884 -1.441 0.917 1.00 86.81 96 SER A O 1
ATOM 764 N N . SER A 1 97 ? 6.238 -0.201 0.050 1.00 90.00 97 SER A N 1
ATOM 765 C CA . SER A 1 97 ? 5.265 -1.293 0.054 1.00 90.00 97 SER A CA 1
ATOM 766 C C . SER A 1 97 ? 5.477 -2.250 -1.120 1.00 90.00 97 SER A C 1
ATOM 768 O O . SER A 1 97 ? 5.774 -1.837 -2.240 1.00 90.00 97 SER A O 1
ATOM 770 N N . GLU A 1 98 ? 5.233 -3.539 -0.892 1.00 88.62 98 GLU A N 1
ATOM 771 C CA . GLU A 1 98 ? 5.212 -4.561 -1.950 1.00 88.62 98 GLU A CA 1
ATOM 772 C C . GLU A 1 98 ? 4.248 -4.182 -3.084 1.00 88.62 98 GLU A C 1
ATOM 774 O O . GLU A 1 98 ? 4.583 -4.295 -4.258 1.00 88.62 98 GLU A O 1
ATOM 779 N N . GLN A 1 99 ? 3.098 -3.599 -2.733 1.00 87.38 99 GLN A N 1
ATOM 780 C CA . GLN A 1 99 ? 2.097 -3.104 -3.680 1.00 87.38 99 GLN A CA 1
ATOM 781 C C . GLN A 1 99 ? 2.629 -1.988 -4.597 1.00 87.38 99 GLN A C 1
ATOM 783 O O . GLN A 1 99 ? 2.246 -1.910 -5.768 1.00 87.38 99 GLN A O 1
ATOM 788 N N . SER A 1 100 ? 3.522 -1.129 -4.094 1.00 86.12 100 SER A N 1
ATOM 789 C CA . SER A 1 100 ? 4.229 -0.136 -4.916 1.00 86.12 100 SER A CA 1
ATOM 790 C C . SER A 1 100 ? 5.139 -0.827 -5.934 1.00 86.12 100 SER A C 1
ATOM 792 O O . SER A 1 100 ? 5.107 -0.490 -7.120 1.00 86.12 100 SER A O 1
ATOM 794 N N . GLY A 1 101 ? 5.865 -1.864 -5.502 1.00 88.94 101 GLY A N 1
ATOM 795 C CA . GLY A 1 101 ? 6.656 -2.730 -6.376 1.00 88.94 101 GLY A CA 1
ATOM 796 C C . GLY A 1 101 ? 5.807 -3.414 -7.449 1.00 88.94 101 GLY A C 1
ATOM 797 O O . GLY A 1 101 ? 6.067 -3.246 -8.637 1.00 88.94 101 GLY A O 1
ATOM 798 N N . GLU A 1 102 ? 4.736 -4.108 -7.069 1.00 90.00 102 GLU A N 1
ATOM 799 C CA . GLU A 1 102 ? 3.807 -4.753 -8.010 1.00 90.00 102 GLU A CA 1
ATOM 800 C C . GLU A 1 102 ? 3.256 -3.761 -9.046 1.00 90.00 102 GLU A C 1
ATOM 802 O O . GLU A 1 102 ? 3.236 -4.042 -10.248 1.00 90.00 102 GLU A O 1
ATOM 807 N N . SER A 1 103 ? 2.871 -2.561 -8.602 1.00 88.81 103 SER A N 1
ATOM 808 C CA . SER A 1 103 ? 2.377 -1.497 -9.482 1.00 88.81 103 SER A CA 1
ATOM 809 C C . SER A 1 103 ? 3.445 -1.030 -10.476 1.00 88.81 103 SER A C 1
ATOM 811 O O . SER A 1 103 ? 3.155 -0.832 -11.661 1.00 88.81 103 SER A O 1
ATOM 813 N N . LEU A 1 104 ? 4.693 -0.891 -10.017 1.00 89.69 104 LEU A N 1
ATOM 814 C CA . LEU A 1 104 ? 5.840 -0.552 -10.857 1.00 89.69 104 LEU A CA 1
ATOM 815 C C . LEU A 1 104 ? 6.089 -1.633 -11.917 1.00 89.69 104 LEU A C 1
ATOM 817 O O . LEU A 1 104 ? 6.248 -1.314 -13.097 1.00 89.69 104 LEU A O 1
ATOM 821 N N . HIS A 1 105 ? 6.076 -2.904 -11.513 1.00 92.19 105 HIS A N 1
ATOM 822 C CA . HIS A 1 105 ? 6.265 -4.046 -12.406 1.00 92.19 105 HIS A CA 1
ATOM 823 C C . HIS A 1 105 ? 5.160 -4.112 -13.464 1.00 92.19 105 HIS A C 1
ATOM 825 O O . HIS A 1 105 ? 5.454 -4.230 -14.655 1.00 92.19 105 HIS A O 1
ATOM 831 N N . ALA A 1 106 ? 3.896 -3.949 -13.066 1.00 91.44 106 ALA A N 1
ATOM 832 C CA . ALA A 1 106 ? 2.768 -3.922 -13.992 1.00 91.44 106 ALA A CA 1
ATOM 833 C C . ALA A 1 106 ? 2.888 -2.781 -15.019 1.00 91.44 106 ALA A C 1
ATOM 835 O O . ALA A 1 106 ? 2.600 -2.968 -16.208 1.00 91.44 106 ALA A O 1
ATOM 836 N N . ARG A 1 107 ? 3.349 -1.597 -14.587 1.00 90.12 107 ARG A N 1
ATOM 837 C CA . ARG A 1 107 ? 3.584 -0.459 -15.486 1.00 90.12 107 ARG A CA 1
ATOM 838 C C . ARG A 1 107 ? 4.733 -0.742 -16.458 1.00 90.12 107 ARG A C 1
ATOM 840 O O . ARG A 1 107 ? 4.558 -0.548 -17.662 1.00 90.12 107 ARG A O 1
ATOM 847 N N . LEU A 1 108 ? 5.870 -1.236 -15.971 1.00 93.00 108 LEU A N 1
ATOM 848 C CA . LEU A 1 108 ? 7.016 -1.594 -16.811 1.00 93.00 108 LEU A CA 1
ATOM 849 C C . LEU A 1 108 ? 6.641 -2.668 -17.840 1.00 93.00 108 LEU A C 1
ATOM 851 O O . LEU A 1 108 ? 6.930 -2.511 -19.025 1.00 93.00 108 LEU A O 1
ATOM 855 N N . GLN A 1 109 ? 5.920 -3.709 -17.417 1.00 94.19 109 GLN A N 1
ATOM 856 C CA . GLN A 1 109 ? 5.438 -4.771 -18.298 1.00 94.19 109 GLN A CA 1
ATOM 857 C C . GLN A 1 109 ? 4.557 -4.215 -19.423 1.00 94.19 109 GLN A C 1
ATOM 859 O O . GLN A 1 109 ? 4.667 -4.637 -20.576 1.00 94.19 109 GLN A O 1
ATOM 864 N N . ARG A 1 110 ? 3.694 -3.237 -19.119 1.00 91.19 110 ARG A N 1
ATOM 865 C CA . ARG A 1 110 ? 2.876 -2.554 -20.127 1.00 91.19 110 ARG A CA 1
ATOM 866 C C . ARG A 1 110 ? 3.746 -1.799 -21.134 1.00 91.19 110 ARG A C 1
ATOM 868 O O . ARG A 1 110 ? 3.516 -1.934 -22.334 1.00 91.19 110 ARG A O 1
ATOM 875 N N . VAL A 1 111 ? 4.735 -1.032 -20.673 1.00 91.38 111 VAL A N 1
ATOM 876 C CA . VAL A 1 111 ? 5.664 -0.292 -21.549 1.00 91.38 111 VAL A CA 1
ATOM 877 C C . VAL A 1 111 ? 6.445 -1.253 -22.447 1.00 91.38 111 VAL A C 1
ATOM 879 O O . VAL A 1 111 ? 6.483 -1.058 -23.665 1.00 91.38 111 VAL A O 1
ATOM 882 N N . TRP A 1 112 ? 6.977 -2.332 -21.870 1.00 94.81 112 TRP A N 1
ATOM 883 C CA . TRP A 1 112 ? 7.647 -3.402 -22.603 1.00 94.81 112 TRP A CA 1
ATOM 884 C C . TRP A 1 112 ? 6.744 -3.970 -23.699 1.00 94.81 112 TRP A C 1
ATOM 886 O O . TRP A 1 112 ? 7.089 -3.908 -24.879 1.00 94.81 112 TRP A O 1
ATOM 896 N N . ASN A 1 113 ? 5.546 -4.430 -23.334 1.00 94.25 113 ASN A N 1
ATOM 897 C CA . ASN A 1 113 ? 4.605 -5.057 -24.258 1.00 94.25 113 ASN A CA 1
ATOM 898 C C . ASN A 1 113 ? 4.183 -4.137 -25.415 1.00 94.25 113 ASN A C 1
ATOM 900 O O . ASN A 1 113 ? 4.002 -4.617 -26.530 1.00 94.25 113 ASN A O 1
ATOM 904 N N . LEU A 1 114 ? 4.020 -2.834 -25.166 1.00 90.75 114 LEU A N 1
ATOM 905 C CA . LEU A 1 114 ? 3.537 -1.888 -26.176 1.00 90.75 114 LEU A CA 1
ATOM 906 C C . LEU A 1 114 ? 4.623 -1.389 -27.134 1.00 90.75 114 LEU A C 1
ATOM 908 O O . LEU A 1 114 ? 4.294 -0.995 -28.253 1.00 90.75 114 LEU A O 1
ATOM 912 N N . ARG A 1 115 ? 5.884 -1.312 -26.694 1.00 90.56 115 ARG A N 1
ATOM 913 C CA . ARG A 1 115 ? 6.928 -0.565 -27.423 1.00 90.56 115 ARG A CA 1
ATOM 914 C C . ARG A 1 115 ? 8.198 -1.361 -27.688 1.00 90.56 115 ARG A C 1
ATOM 916 O O . ARG A 1 115 ? 8.799 -1.187 -28.743 1.00 90.56 115 ARG A O 1
ATOM 923 N N . PHE A 1 116 ? 8.598 -2.218 -26.756 1.00 95.00 116 PHE A N 1
ATOM 924 C CA . PHE A 1 116 ? 9.939 -2.805 -26.750 1.00 95.00 116 PHE A CA 1
ATOM 925 C C . PHE A 1 116 ? 9.946 -4.328 -26.887 1.00 95.00 116 PHE A C 1
ATOM 927 O O . PHE A 1 116 ? 11.007 -4.897 -27.126 1.00 95.00 116 PHE A O 1
ATOM 934 N N . LYS A 1 117 ? 8.781 -4.989 -26.813 1.00 96.38 117 LYS A N 1
ATOM 935 C CA . LYS A 1 117 ? 8.656 -6.450 -26.856 1.00 96.38 117 LYS A CA 1
ATOM 936 C C . LYS A 1 117 ? 9.465 -7.040 -28.011 1.00 96.38 117 LYS A C 1
ATOM 938 O O . LYS A 1 117 ? 9.267 -6.692 -29.178 1.00 96.38 117 LYS A O 1
ATOM 943 N N . ALA A 1 118 ? 10.384 -7.932 -27.668 1.00 96.19 118 ALA A N 1
ATOM 944 C CA . ALA A 1 118 ? 11.222 -8.678 -28.593 1.00 96.19 118 ALA A CA 1
ATOM 945 C C . ALA A 1 118 ? 11.386 -10.114 -28.095 1.00 96.19 118 ALA A C 1
ATOM 947 O O . ALA A 1 118 ? 11.286 -10.371 -26.895 1.00 96.19 118 ALA A O 1
ATOM 948 N N . ASN A 1 119 ? 11.614 -11.042 -29.024 1.00 96.56 119 ASN A N 1
ATOM 949 C CA . ASN A 1 119 ? 11.948 -12.421 -28.683 1.00 96.56 119 ASN A CA 1
ATOM 950 C C . ASN A 1 119 ? 13.344 -12.446 -28.018 1.00 96.56 119 ASN A C 1
ATOM 952 O O . ASN A 1 119 ? 14.253 -11.855 -28.603 1.00 96.56 119 ASN A O 1
ATOM 956 N N . PRO A 1 120 ? 13.524 -13.100 -26.853 1.00 96.75 120 PRO A N 1
ATOM 957 C CA . PRO A 1 120 ? 14.826 -13.250 -26.195 1.00 96.75 120 PRO A CA 1
ATOM 958 C C . PRO A 1 120 ? 15.947 -13.814 -27.079 1.00 96.75 120 PRO A C 1
ATOM 960 O O . PRO A 1 120 ? 17.097 -13.425 -26.903 1.00 96.75 120 PRO A O 1
ATOM 963 N N . ASP A 1 121 ? 15.620 -14.669 -28.052 1.00 97.38 121 ASP A N 1
ATOM 964 C CA . ASP A 1 121 ? 16.595 -15.272 -28.974 1.00 97.38 121 ASP A CA 1
ATOM 965 C C . ASP A 1 121 ? 17.024 -14.323 -30.109 1.00 97.38 121 ASP A C 1
ATOM 967 O O . ASP A 1 121 ? 17.889 -14.650 -30.921 1.00 97.38 121 ASP A O 1
ATOM 971 N N . ASN A 1 122 ? 16.400 -13.148 -30.214 1.00 97.06 122 ASN A N 1
ATOM 972 C CA . ASN A 1 122 ? 16.729 -12.158 -31.230 1.00 97.06 122 ASN A CA 1
ATOM 973 C C . ASN A 1 122 ? 17.891 -11.271 -30.760 1.00 97.06 122 ASN A C 1
ATOM 975 O O . ASN A 1 122 ? 17.862 -10.740 -29.652 1.00 97.06 122 ASN A O 1
ATOM 979 N N . GLU A 1 123 ? 18.867 -11.018 -31.633 1.00 97.06 123 GLU A N 1
ATOM 980 C CA . GLU A 1 123 ? 20.017 -10.147 -31.353 1.00 97.06 123 GLU A CA 1
ATOM 981 C C . GLU A 1 123 ? 19.605 -8.737 -30.880 1.00 97.06 123 GLU A C 1
ATOM 983 O O . GLU A 1 123 ? 20.280 -8.142 -30.039 1.00 97.06 123 GLU A O 1
ATOM 988 N N . VAL A 1 124 ? 18.446 -8.231 -31.330 1.00 96.25 124 VAL A N 1
ATOM 989 C CA . VAL A 1 124 ? 17.922 -6.912 -30.923 1.00 96.25 124 VAL A CA 1
ATOM 990 C C . VAL A 1 124 ? 17.317 -6.884 -29.515 1.00 96.25 124 VAL A C 1
ATOM 992 O O . VAL A 1 124 ? 16.985 -5.807 -29.017 1.00 96.25 124 VAL A O 1
ATOM 995 N N . PHE A 1 125 ? 17.134 -8.036 -28.857 1.00 96.88 125 PHE A N 1
ATOM 996 C CA . PHE A 1 125 ? 16.531 -8.108 -27.522 1.00 96.88 125 PHE A CA 1
ATOM 997 C C . PHE A 1 125 ? 17.324 -7.292 -26.505 1.00 96.88 125 PHE A C 1
ATOM 999 O O . PHE A 1 125 ? 16.741 -6.526 -25.740 1.00 96.88 125 PHE A O 1
ATOM 1006 N N . ARG A 1 126 ? 18.656 -7.414 -26.532 1.00 97.06 126 ARG A N 1
ATOM 1007 C CA . ARG A 1 126 ? 19.540 -6.707 -25.601 1.00 97.06 126 ARG A CA 1
ATOM 1008 C C . ARG A 1 126 ? 19.401 -5.193 -25.738 1.00 97.06 126 ARG A C 1
ATOM 1010 O O . ARG A 1 126 ? 19.263 -4.510 -24.729 1.00 97.06 126 ARG A O 1
ATOM 1017 N N . GLU A 1 127 ? 19.424 -4.688 -26.968 1.00 96.88 127 GLU A N 1
ATOM 1018 C CA . GLU A 1 127 ? 19.281 -3.255 -27.250 1.00 96.88 127 GLU A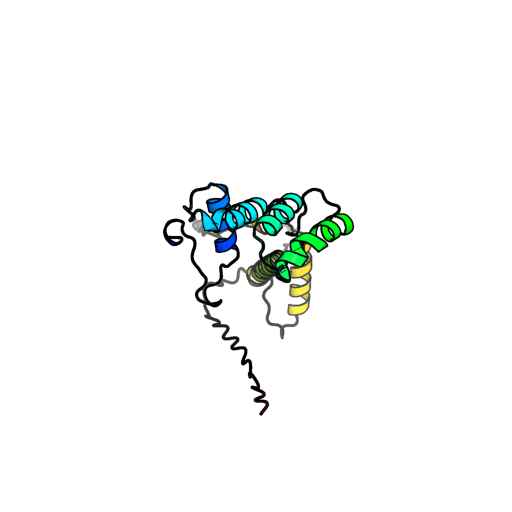 CA 1
ATOM 1019 C C . GLU A 1 127 ? 17.904 -2.755 -26.811 1.00 96.88 127 GLU A C 1
ATOM 1021 O O . GLU A 1 127 ? 17.809 -1.795 -26.053 1.00 96.88 127 GLU A O 1
ATOM 1026 N N . ARG A 1 128 ? 16.834 -3.478 -27.162 1.00 96.62 128 ARG A N 1
ATOM 1027 C CA . ARG A 1 128 ? 15.465 -3.108 -26.776 1.00 96.62 128 ARG A CA 1
ATOM 1028 C C . ARG A 1 128 ? 15.214 -3.163 -25.276 1.00 96.62 128 ARG A C 1
ATOM 1030 O O . ARG A 1 128 ? 14.442 -2.355 -24.767 1.00 96.62 128 ARG A O 1
ATOM 1037 N N . LEU A 1 129 ? 15.831 -4.103 -24.564 1.00 96.44 129 LEU A N 1
ATOM 1038 C CA . LEU A 1 129 ? 15.744 -4.168 -23.110 1.00 96.44 129 LEU A CA 1
ATOM 1039 C C . LEU A 1 129 ? 16.414 -2.945 -22.477 1.00 96.44 129 LEU A C 1
ATOM 1041 O O . LEU A 1 129 ? 15.815 -2.308 -21.612 1.00 96.44 129 LEU A O 1
ATOM 1045 N N . VAL A 1 130 ? 17.617 -2.584 -22.939 1.00 96.81 130 VAL A N 1
ATOM 1046 C CA . VAL A 1 130 ? 18.313 -1.372 -22.483 1.00 96.81 130 VAL A CA 1
ATOM 1047 C C . VAL A 1 130 ? 17.477 -0.131 -22.791 1.00 96.81 130 VAL A C 1
ATOM 1049 O O . VAL A 1 130 ? 17.228 0.662 -21.884 1.00 96.81 130 VAL A O 1
ATOM 1052 N N . ASP A 1 131 ? 16.964 0.000 -24.015 1.00 95.38 131 ASP A N 1
ATOM 1053 C CA . ASP A 1 131 ? 16.113 1.123 -24.413 1.00 95.38 131 ASP A CA 1
ATOM 1054 C C . ASP A 1 131 ? 14.845 1.207 -23.565 1.00 95.38 131 ASP A C 1
ATOM 1056 O O . ASP A 1 131 ? 14.449 2.300 -23.162 1.00 95.38 131 ASP A O 1
ATOM 1060 N N . CYS A 1 132 ? 14.222 0.069 -23.245 1.00 94.50 132 CYS A N 1
ATOM 1061 C CA . CYS A 1 132 ? 13.056 0.015 -22.371 1.00 94.50 132 CYS A CA 1
ATOM 1062 C C . CYS A 1 132 ? 13.391 0.537 -20.973 1.00 94.50 132 CYS A C 1
ATOM 1064 O O . CYS A 1 132 ? 12.663 1.376 -20.447 1.00 94.50 132 CYS A O 1
ATOM 1066 N N . VAL A 1 133 ? 14.491 0.071 -20.373 1.00 94.69 133 VAL A N 1
ATOM 1067 C CA . VAL A 1 133 ? 14.912 0.484 -19.025 1.00 94.69 133 VAL A CA 1
ATOM 1068 C C . VAL A 1 133 ? 15.278 1.967 -19.001 1.00 94.69 133 VAL A C 1
ATOM 1070 O O . VAL A 1 133 ? 14.833 2.689 -18.108 1.00 94.69 133 VAL A O 1
ATOM 1073 N N . VAL A 1 134 ? 16.044 2.447 -19.983 1.00 93.94 134 VAL A N 1
ATOM 1074 C CA . VAL A 1 134 ? 16.420 3.865 -20.090 1.00 93.94 134 VAL A CA 1
ATOM 1075 C C . VAL A 1 134 ? 15.178 4.729 -20.293 1.00 93.94 134 VAL A C 1
ATOM 1077 O O . VAL A 1 134 ? 14.978 5.695 -19.560 1.00 93.94 134 VAL A O 1
ATOM 1080 N N . SER A 1 135 ? 14.300 4.352 -21.225 1.00 90.81 135 SER A N 1
ATOM 1081 C CA . SER A 1 135 ? 13.065 5.090 -21.504 1.00 90.81 135 SER A CA 1
ATOM 1082 C C . SER A 1 135 ? 12.140 5.119 -20.288 1.00 90.81 135 SER A C 1
ATOM 1084 O O . SER A 1 135 ? 11.568 6.164 -19.974 1.00 90.81 135 SER A O 1
ATOM 1086 N N . TYR A 1 136 ? 12.003 3.993 -19.580 1.00 90.50 136 TYR A N 1
ATOM 1087 C CA . TYR A 1 136 ? 11.162 3.900 -18.391 1.00 90.50 136 TYR A CA 1
ATOM 1088 C C . TYR A 1 136 ? 11.649 4.828 -17.274 1.00 90.50 136 TYR A C 1
ATOM 1090 O O . TYR A 1 136 ? 10.856 5.600 -16.742 1.00 90.50 136 TYR A O 1
ATOM 1098 N N . ASN A 1 137 ? 12.951 4.807 -16.975 1.00 88.62 137 ASN A N 1
ATOM 1099 C CA . ASN A 1 137 ? 13.542 5.638 -15.923 1.00 88.62 137 ASN A CA 1
ATOM 1100 C C . ASN A 1 137 ? 13.594 7.130 -16.284 1.00 88.62 137 ASN A C 1
ATOM 1102 O O . ASN A 1 137 ? 13.542 7.971 -15.391 1.00 88.62 137 ASN A O 1
ATOM 1106 N N . TRP A 1 138 ? 13.702 7.474 -17.571 1.00 87.50 138 TRP A N 1
ATOM 1107 C CA . TRP A 1 138 ? 13.808 8.871 -18.001 1.00 87.50 138 TRP A CA 1
ATOM 1108 C C . TRP A 1 138 ? 12.453 9.581 -18.111 1.00 87.50 138 TRP A C 1
ATOM 1110 O O . TRP A 1 138 ? 12.380 10.799 -17.961 1.00 87.50 138 TRP A O 1
ATOM 1120 N N . ASN A 1 139 ? 11.372 8.848 -18.384 1.00 75.38 139 ASN A N 1
ATOM 1121 C CA . ASN A 1 139 ? 10.075 9.449 -18.680 1.00 75.38 139 ASN A CA 1
ATOM 1122 C C . ASN A 1 139 ? 9.032 9.110 -17.607 1.00 75.38 139 ASN A C 1
ATOM 1124 O O . ASN A 1 139 ? 8.264 8.173 -17.744 1.00 75.38 139 ASN A O 1
ATOM 1128 N N . LEU A 1 140 ? 8.961 9.882 -16.525 1.00 64.12 140 LEU A N 1
ATOM 1129 C CA . LEU A 1 140 ? 8.017 9.620 -15.423 1.00 64.12 140 LEU A CA 1
ATOM 1130 C C . LEU A 1 140 ? 6.529 9.794 -15.803 1.00 64.12 140 LEU A C 1
ATOM 1132 O O . LEU A 1 140 ? 5.658 9.386 -15.040 1.00 64.12 140 LEU A O 1
ATOM 1136 N N . GLN A 1 141 ? 6.217 10.350 -16.980 1.00 70.25 141 GLN A N 1
ATOM 1137 C CA . GLN A 1 141 ? 4.850 10.649 -17.431 1.00 70.25 141 GLN A CA 1
ATOM 1138 C C . GLN A 1 141 ? 4.206 9.544 -18.293 1.00 70.25 141 GLN A C 1
ATOM 1140 O O . GLN A 1 141 ? 3.303 9.815 -19.083 1.00 70.25 141 GLN A O 1
ATOM 1145 N N . TRP A 1 142 ? 4.623 8.278 -18.163 1.00 66.00 142 TRP A N 1
ATOM 1146 C CA . TRP A 1 142 ? 4.041 7.177 -18.958 1.00 66.00 142 TRP A CA 1
ATOM 1147 C C . TRP A 1 142 ? 2.524 7.018 -18.808 1.00 66.00 142 TRP A C 1
ATOM 1149 O O . TRP A 1 142 ? 1.882 6.504 -19.723 1.00 66.00 142 TRP A O 1
ATOM 1159 N N . ASP A 1 143 ? 1.945 7.470 -17.697 1.00 62.38 143 ASP A N 1
ATOM 1160 C CA . ASP A 1 143 ? 0.500 7.398 -17.472 1.00 62.38 143 ASP A CA 1
ATOM 1161 C C . ASP A 1 143 ? -0.289 8.393 -18.352 1.00 62.38 143 ASP A C 1
ATOM 1163 O O . ASP A 1 143 ? -1.469 8.170 -18.618 1.00 62.38 143 ASP A O 1
ATOM 1167 N N . GLU A 1 144 ? 0.360 9.442 -18.871 1.00 62.84 144 GLU A N 1
ATOM 1168 C CA . GLU A 1 144 ? -0.245 10.443 -19.764 1.00 62.84 144 GLU A CA 1
ATOM 1169 C C . GLU A 1 144 ? -0.048 10.124 -21.252 1.00 62.84 144 GLU A C 1
ATOM 1171 O O . GLU A 1 144 ? -0.690 10.734 -22.112 1.00 62.84 144 GLU A O 1
ATOM 1176 N N . ALA A 1 145 ? 0.807 9.147 -21.581 1.00 55.34 145 ALA A N 1
ATOM 1177 C CA . ALA A 1 145 ? 1.021 8.682 -22.946 1.00 55.34 145 ALA A CA 1
ATOM 1178 C C . ALA A 1 145 ? -0.205 7.888 -23.426 1.00 55.34 145 ALA A C 1
ATOM 1180 O O . ALA A 1 145 ? -0.198 6.657 -23.516 1.00 55.34 145 ALA A O 1
ATOM 1181 N N . SER A 1 146 ? -1.287 8.609 -23.728 1.00 53.72 146 SER A N 1
ATOM 1182 C CA . SER A 1 146 ? -2.482 8.051 -24.342 1.00 53.72 146 SER A CA 1
ATOM 1183 C C . SER A 1 146 ? -2.073 7.308 -25.614 1.00 53.72 146 SER A C 1
ATOM 1185 O O . SER A 1 146 ? -1.196 7.757 -26.366 1.00 53.72 146 SER A O 1
ATOM 1187 N N . ARG A 1 147 ? -2.702 6.154 -25.862 1.00 47.91 147 ARG A N 1
ATOM 1188 C CA . ARG A 1 147 ? -2.653 5.527 -27.181 1.00 47.91 147 ARG A CA 1
ATOM 1189 C C . ARG A 1 147 ? -3.201 6.567 -28.148 1.00 47.91 147 ARG A C 1
ATOM 1191 O O . ARG A 1 147 ? -4.409 6.753 -28.198 1.00 47.91 147 ARG A O 1
ATOM 1198 N N . VAL A 1 148 ? -2.322 7.259 -28.873 1.00 50.53 148 VAL A N 1
ATOM 1199 C CA . VAL A 1 148 ? -2.718 8.025 -30.051 1.00 50.53 148 VAL A CA 1
ATOM 1200 C C . VAL A 1 148 ? -3.315 6.990 -30.986 1.00 50.53 148 VAL A C 1
ATOM 1202 O O . VAL A 1 148 ? -2.593 6.262 -31.670 1.00 50.53 148 VAL A O 1
ATOM 1205 N N . SER A 1 149 ? -4.635 6.846 -30.912 1.00 47.88 149 SER A N 1
ATOM 1206 C CA . SER A 1 149 ? -5.420 6.097 -31.866 1.00 47.88 149 SER A CA 1
ATOM 1207 C C . SER A 1 149 ? -5.034 6.695 -33.200 1.00 47.88 149 SER A C 1
ATOM 1209 O O . SER A 1 149 ? -5.325 7.857 -33.481 1.00 47.88 149 SER A O 1
ATOM 1211 N N . THR A 1 150 ? -4.298 5.936 -33.999 1.00 48.50 150 THR A N 1
ATOM 1212 C CA . THR A 1 150 ? -4.101 6.275 -35.403 1.00 48.50 150 THR A CA 1
ATOM 1213 C C . THR A 1 150 ? -5.428 5.946 -36.084 1.00 48.50 150 THR A C 1
ATOM 1215 O O . THR A 1 150 ? -5.534 4.993 -36.843 1.00 48.50 150 THR A O 1
ATOM 1218 N N . GLU A 1 151 ? -6.490 6.655 -35.698 1.00 50.56 151 GLU A N 1
ATOM 1219 C CA . GLU A 1 151 ? -7.751 6.620 -36.412 1.00 50.56 151 GLU A CA 1
ATOM 1220 C C . GLU A 1 151 ? -7.479 7.267 -37.761 1.00 50.56 151 GLU A C 1
ATOM 1222 O O . GLU A 1 151 ? -6.943 8.374 -37.852 1.00 50.56 151 GLU A O 1
ATOM 1227 N N . GLY A 1 152 ? -7.719 6.470 -38.797 1.00 54.56 152 GLY A N 1
ATOM 1228 C CA . GLY A 1 152 ? -7.233 6.681 -40.144 1.00 54.56 152 GLY A CA 1
ATOM 1229 C C . GLY A 1 152 ? -7.474 8.096 -40.643 1.00 54.56 152 GLY A C 1
ATOM 1230 O O . GLY A 1 152 ? -8.596 8.493 -40.945 1.00 54.56 152 GLY A O 1
ATOM 1231 N N . SER A 1 153 ? -6.376 8.813 -40.860 1.00 51.00 153 SER A N 1
ATOM 1232 C CA . SER A 1 153 ? -6.326 9.843 -41.886 1.00 51.00 153 SER A CA 1
ATOM 1233 C C . SER A 1 153 ? -6.328 9.146 -43.252 1.00 51.00 153 SER A C 1
ATOM 1235 O O . SER A 1 153 ? -5.319 9.133 -43.954 1.00 51.00 153 SER A O 1
ATOM 1237 N N . GLU A 1 154 ? -7.459 8.547 -43.638 1.00 58.75 154 GLU A N 1
ATOM 1238 C CA . GLU A 1 154 ? -7.759 8.245 -45.041 1.00 58.75 154 GLU A CA 1
ATOM 1239 C C . GLU A 1 154 ? -8.024 9.572 -45.764 1.00 58.75 154 GLU A C 1
ATOM 1241 O O . GLU A 1 154 ? -9.150 9.969 -46.073 1.00 58.75 154 GLU A O 1
ATOM 1246 N N . SER A 1 155 ? -6.943 10.307 -46.005 1.00 54.56 155 SER A N 1
ATOM 1247 C CA . SER A 1 155 ? -6.947 11.481 -46.861 1.00 54.56 155 SER A CA 1
ATOM 1248 C C . SER A 1 155 ? -7.094 11.000 -48.297 1.00 54.56 155 SER A C 1
ATOM 1250 O O . SER A 1 155 ? -6.149 10.503 -48.909 1.00 54.56 155 SER A O 1
ATOM 1252 N N . LYS A 1 156 ? -8.321 11.128 -48.801 1.00 57.19 156 LYS A N 1
ATOM 1253 C CA . LYS A 1 156 ? -8.726 10.945 -50.195 1.00 57.19 156 LYS A CA 1
ATOM 1254 C C . LYS A 1 156 ? -7.629 11.350 -51.182 1.00 57.19 156 LYS A C 1
ATOM 1256 O O . LYS A 1 156 ? -7.232 12.510 -51.262 1.00 57.19 156 LYS A O 1
ATOM 1261 N N . SER A 1 157 ? -7.230 10.370 -51.985 1.00 54.75 157 SER A N 1
ATOM 1262 C CA . SER A 1 157 ? -6.559 10.550 -53.266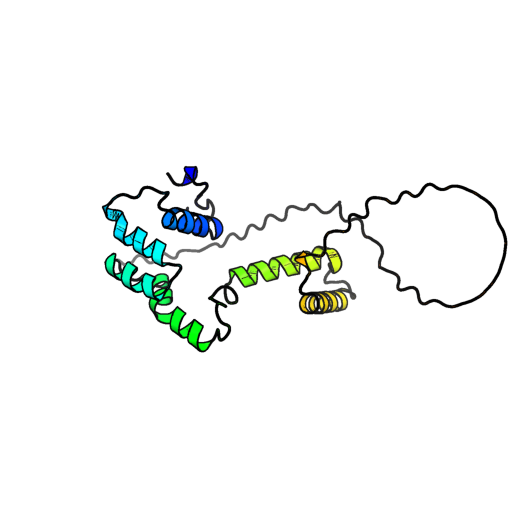 1.00 54.75 157 SER A CA 1
ATOM 1263 C C . SER A 1 157 ? -7.405 11.458 -54.163 1.00 54.75 157 SER A C 1
ATOM 1265 O O . SER A 1 157 ? -8.458 11.058 -54.658 1.00 54.75 157 SER A O 1
ATOM 1267 N N . SER A 1 158 ? -6.948 12.690 -54.365 1.00 53.28 158 SER A N 1
ATOM 1268 C CA . SER A 1 158 ? -7.339 13.516 -55.502 1.00 53.28 158 SER A CA 1
ATOM 1269 C C . SER A 1 158 ? -6.129 13.667 -56.412 1.00 53.28 158 SER A C 1
ATOM 1271 O O . SER A 1 158 ? -5.129 14.291 -56.059 1.00 53.28 158 SER A O 1
ATOM 1273 N N . SER A 1 159 ? -6.240 13.050 -57.582 1.00 58.78 159 SER A N 1
ATOM 1274 C CA . SER A 1 159 ? -5.399 13.270 -58.749 1.00 58.78 159 SER A CA 1
ATOM 1275 C C . SER A 1 159 ? -5.288 14.760 -59.084 1.00 58.78 159 SER A C 1
ATOM 1277 O O . SER A 1 159 ? -6.325 15.392 -59.247 1.00 58.78 159 SER A O 1
ATOM 1279 N N . GLU A 1 160 ? -4.076 15.281 -59.297 1.00 52.00 160 GLU A N 1
ATOM 1280 C CA . GLU A 1 160 ? -3.747 16.046 -60.509 1.00 52.00 160 GLU A CA 1
ATOM 1281 C C . GLU A 1 160 ? -2.252 16.411 -60.626 1.00 52.00 160 GLU A C 1
ATOM 1283 O O . GLU A 1 160 ? -1.650 16.992 -59.732 1.00 52.00 160 GLU A O 1
ATOM 1288 N N . LYS A 1 161 ? -1.737 16.087 -61.820 1.00 53.94 161 LYS A N 1
ATOM 1289 C CA . LYS A 1 161 ? -0.731 16.754 -62.667 1.00 53.94 161 LYS A CA 1
ATOM 1290 C C . LYS A 1 161 ? 0.723 16.952 -62.211 1.00 53.94 161 LYS A C 1
ATOM 1292 O O . LYS A 1 161 ? 1.067 17.583 -61.222 1.00 53.94 161 LYS A O 1
ATOM 1297 N N . ALA A 1 162 ? 1.570 16.472 -63.121 1.00 53.50 162 ALA A N 1
ATOM 1298 C CA . ALA A 1 162 ? 3.008 16.624 -63.213 1.00 53.50 162 ALA A CA 1
ATOM 1299 C C . ALA A 1 162 ? 3.477 18.083 -63.301 1.00 53.50 162 ALA A C 1
ATOM 1301 O O . ALA A 1 162 ? 2.883 18.886 -64.021 1.00 53.50 162 ALA A O 1
ATOM 1302 N N . SER A 1 163 ? 4.629 18.364 -62.688 1.00 51.22 163 SER A N 1
ATOM 1303 C CA . SER A 1 163 ? 5.683 19.221 -63.247 1.00 51.22 163 SER A CA 1
ATOM 1304 C C . SER A 1 163 ? 7.005 18.981 -62.513 1.00 51.22 163 SER A C 1
ATOM 1306 O O . SER A 1 163 ? 7.056 18.922 -61.288 1.00 51.22 163 SER A O 1
ATOM 1308 N N . ASN A 1 164 ? 8.060 18.813 -63.307 1.00 52.91 164 ASN A N 1
ATOM 1309 C CA . ASN A 1 164 ? 9.452 18.636 -62.905 1.00 52.91 164 ASN A CA 1
ATOM 1310 C C . ASN A 1 164 ? 9.971 19.811 -62.062 1.00 52.91 164 ASN A C 1
ATOM 1312 O O . ASN A 1 164 ? 9.807 20.955 -62.476 1.00 52.91 164 ASN A O 1
ATOM 1316 N N . ASN A 1 165 ? 10.739 19.531 -61.003 1.00 48.31 165 ASN A N 1
ATOM 1317 C CA . ASN A 1 165 ? 12.074 20.124 -60.880 1.00 48.31 165 ASN A CA 1
ATOM 1318 C C . ASN A 1 165 ? 12.955 19.418 -59.841 1.00 48.31 165 ASN A C 1
ATOM 1320 O O . ASN A 1 165 ? 12.543 19.119 -58.724 1.00 48.31 165 ASN A O 1
ATOM 1324 N N . SER A 1 166 ? 14.196 19.181 -60.247 1.00 56.09 166 SER A N 1
ATOM 1325 C CA . SER A 1 166 ? 15.306 18.631 -59.477 1.00 56.09 166 SER A CA 1
ATOM 1326 C C . SER A 1 166 ? 15.846 19.633 -58.459 1.00 56.09 166 SER A C 1
ATOM 1328 O O . SER A 1 166 ? 16.171 20.756 -58.839 1.00 56.09 166 SER A O 1
ATOM 1330 N N . SER A 1 167 ? 16.052 19.211 -57.210 1.00 43.62 167 SER A N 1
ATOM 1331 C CA . SER A 1 167 ? 17.049 19.791 -56.296 1.00 43.62 167 SER A CA 1
ATOM 1332 C C . SER A 1 167 ? 17.361 18.804 -55.172 1.00 43.62 167 SER A C 1
ATOM 1334 O O . SER A 1 167 ? 16.511 18.456 -54.359 1.00 43.62 167 SER A O 1
ATOM 1336 N N . SER A 1 168 ? 18.601 18.332 -55.174 1.00 52.84 168 SER A N 1
ATOM 1337 C CA . SER A 1 168 ? 19.236 17.475 -54.180 1.00 52.84 168 SER A CA 1
ATOM 1338 C C . SER A 1 168 ? 19.466 18.220 -52.862 1.00 52.84 168 SER A C 1
ATOM 1340 O O . SER A 1 168 ? 20.181 19.219 -52.840 1.00 52.84 168 SER A O 1
ATOM 1342 N N . GLY A 1 169 ? 18.930 17.691 -51.764 1.00 41.16 169 GLY A N 1
ATOM 1343 C CA . GLY A 1 169 ? 19.232 18.136 -50.405 1.00 41.16 169 GLY A CA 1
ATOM 1344 C C . GLY A 1 169 ? 18.982 16.998 -49.425 1.00 41.16 169 GLY A C 1
ATOM 1345 O O . GLY A 1 169 ? 17.838 16.630 -49.177 1.00 41.16 169 GLY A O 1
ATOM 1346 N N . GLY A 1 170 ? 20.061 16.396 -48.919 1.00 52.75 170 GLY A N 1
ATOM 1347 C CA . GLY A 1 170 ? 20.004 15.300 -47.958 1.00 52.75 170 GLY A CA 1
ATOM 1348 C C . GLY A 1 170 ? 19.328 15.741 -46.664 1.00 52.75 170 GLY A C 1
ATOM 1349 O O . GLY A 1 170 ? 19.775 16.677 -46.010 1.00 52.75 170 GLY A O 1
ATOM 1350 N N . SER A 1 171 ? 18.250 15.053 -46.302 1.00 43.97 171 SER A N 1
ATOM 1351 C CA . SER A 1 171 ? 17.621 15.153 -44.989 1.00 43.97 171 SER A CA 1
ATOM 1352 C C . SER A 1 171 ? 17.561 13.759 -44.387 1.00 43.97 171 SER A C 1
ATOM 1354 O O . SER A 1 171 ? 16.890 12.866 -44.907 1.00 43.97 171 SER A O 1
ATOM 1356 N N . SER A 1 172 ? 18.316 13.577 -43.306 1.00 47.56 172 SER A N 1
ATOM 1357 C CA . SER A 1 172 ? 18.315 12.386 -42.463 1.00 47.56 172 SER A CA 1
ATOM 1358 C C . SER A 1 172 ? 16.938 12.229 -41.827 1.00 47.56 172 SER A C 1
ATOM 1360 O O . SER A 1 172 ? 16.630 12.818 -40.795 1.00 47.56 172 SER A O 1
ATOM 1362 N N . SER A 1 173 ? 16.091 11.456 -42.500 1.00 41.47 173 SER A N 1
ATOM 1363 C CA . SER A 1 173 ? 14.786 11.035 -42.016 1.00 41.47 173 SER A CA 1
ATOM 1364 C C . SER A 1 173 ? 14.994 9.958 -40.955 1.00 41.47 173 SER A C 1
ATOM 1366 O O . SER A 1 173 ? 15.401 8.834 -41.258 1.00 41.47 173 SER A O 1
ATOM 1368 N N . SER A 1 174 ? 14.736 10.311 -39.698 1.00 44.91 174 SER A N 1
ATOM 1369 C CA . SER A 1 174 ? 14.530 9.359 -38.615 1.00 44.91 174 SER A CA 1
ATOM 1370 C C . SER A 1 174 ? 13.297 8.516 -38.946 1.00 44.91 174 SER A C 1
ATOM 1372 O O . SER A 1 174 ? 12.157 8.891 -38.679 1.00 44.91 174 SER A O 1
ATOM 1374 N N . ARG A 1 175 ? 13.527 7.369 -39.594 1.00 38.88 175 ARG A N 1
ATOM 1375 C CA . ARG A 1 175 ? 12.502 6.349 -39.814 1.00 38.88 175 ARG A CA 1
ATOM 1376 C C . ARG A 1 175 ? 11.995 5.880 -38.456 1.00 38.88 175 ARG A C 1
ATOM 1378 O O . ARG A 1 175 ? 12.688 5.149 -37.753 1.00 38.88 175 ARG A O 1
ATOM 1385 N N . LEU A 1 176 ? 10.775 6.275 -38.113 1.00 43.75 176 LEU A N 1
ATOM 1386 C CA . LEU A 1 176 ? 10.008 5.557 -37.107 1.00 43.75 176 LEU A CA 1
ATOM 1387 C C . LEU A 1 176 ? 9.822 4.109 -37.597 1.00 43.75 176 LEU A C 1
ATOM 1389 O O . LEU A 1 176 ? 9.568 3.901 -38.791 1.00 43.75 176 LEU A O 1
ATOM 1393 N N . PRO A 1 177 ? 9.991 3.105 -36.721 1.00 46.94 177 PRO A N 1
ATOM 1394 C CA . PRO A 1 177 ? 9.781 1.714 -37.093 1.00 46.94 177 PRO A CA 1
ATOM 1395 C C . PRO A 1 177 ? 8.324 1.492 -37.534 1.00 46.94 177 PRO A C 1
ATOM 1397 O O . PRO A 1 177 ? 7.427 2.208 -37.079 1.00 46.94 177 PRO A O 1
ATOM 1400 N N . PRO A 1 178 ? 8.074 0.515 -38.423 1.00 44.50 178 PRO A N 1
ATOM 1401 C CA . PRO A 1 178 ? 6.733 0.218 -38.907 1.00 44.50 178 PRO A CA 1
ATOM 1402 C C . PRO A 1 178 ? 5.786 -0.089 -37.743 1.00 44.50 178 PRO A C 1
ATOM 1404 O O . PRO A 1 178 ? 6.133 -0.822 -36.814 1.00 44.50 178 PRO A O 1
ATOM 1407 N N . VAL A 1 179 ? 4.582 0.481 -37.814 1.00 40.34 179 VAL A N 1
ATOM 1408 C CA . VAL A 1 179 ? 3.472 0.179 -36.909 1.00 40.34 179 VAL A CA 1
ATOM 1409 C C . VAL A 1 179 ? 3.073 -1.274 -37.157 1.00 40.34 179 VAL A C 1
ATOM 1411 O O . VAL A 1 179 ? 2.484 -1.602 -38.182 1.00 40.34 179 VAL A O 1
ATOM 1414 N N . VAL A 1 180 ? 3.468 -2.157 -36.244 1.00 46.12 180 VAL A N 1
ATOM 1415 C CA . VAL A 1 180 ? 3.018 -3.550 -36.225 1.00 46.12 180 VAL A CA 1
ATOM 1416 C C . VAL A 1 180 ? 1.577 -3.550 -35.713 1.00 46.12 180 VAL A C 1
ATOM 1418 O O . VAL A 1 180 ? 1.306 -3.011 -34.641 1.00 46.12 180 VAL A O 1
ATOM 1421 N N . ASP A 1 181 ? 0.652 -4.106 -36.490 1.00 37.94 181 ASP A N 1
ATOM 1422 C CA . ASP A 1 181 ? -0.753 -4.251 -36.106 1.00 37.94 181 ASP A CA 1
ATOM 1423 C C . ASP A 1 181 ? -0.889 -5.448 -35.145 1.00 37.94 181 ASP A C 1
ATOM 1425 O O . ASP A 1 181 ? -0.744 -6.608 -35.533 1.00 37.94 181 ASP A O 1
ATOM 1429 N N . TRP A 1 182 ? -1.065 -5.161 -33.852 1.00 45.97 182 TRP A N 1
ATOM 1430 C CA . TRP A 1 182 ? -0.983 -6.143 -32.756 1.00 45.97 182 TRP A CA 1
ATOM 1431 C C . TRP A 1 182 ? -2.331 -6.772 -32.366 1.00 45.97 182 TRP A C 1
ATOM 1433 O O . TRP A 1 182 ? -2.405 -7.491 -31.370 1.00 45.97 182 TRP A O 1
ATOM 1443 N N . ASN A 1 183 ? -3.401 -6.563 -33.136 1.00 38.31 183 ASN A N 1
ATOM 1444 C CA . ASN A 1 183 ? -4.749 -7.039 -32.790 1.00 38.31 183 ASN A CA 1
ATOM 1445 C C . ASN A 1 183 ? -4.965 -8.570 -32.882 1.00 38.31 183 ASN A C 1
ATOM 1447 O O . ASN A 1 183 ? -6.105 -9.021 -32.867 1.00 38.31 183 ASN A O 1
ATOM 1451 N N . SER A 1 184 ? -3.911 -9.392 -32.959 1.00 43.59 184 SER A N 1
ATOM 1452 C CA . SER A 1 184 ? -4.033 -10.852 -33.153 1.00 43.59 184 SER A CA 1
ATOM 1453 C C . SER A 1 184 ? -3.435 -11.733 -32.048 1.00 43.59 184 SER A C 1
ATOM 1455 O O . SER A 1 184 ? -3.378 -12.945 -32.220 1.00 43.59 184 SER A O 1
ATOM 1457 N N . ALA A 1 185 ? -3.022 -11.189 -30.900 1.00 38.41 185 ALA A N 1
ATOM 1458 C CA . ALA A 1 185 ? -2.496 -12.002 -29.795 1.00 38.41 185 ALA A CA 1
ATOM 1459 C C . ALA A 1 185 ? -3.355 -11.871 -28.528 1.00 38.41 185 ALA A C 1
ATOM 1461 O O . ALA A 1 185 ? -2.950 -11.264 -27.539 1.00 38.41 185 ALA A O 1
ATOM 1462 N N . SER A 1 186 ? -4.560 -12.444 -28.570 1.00 44.59 186 SER A N 1
ATOM 1463 C CA . SER A 1 186 ? -5.271 -12.881 -27.367 1.00 44.59 186 SER A CA 1
ATOM 1464 C C . SER A 1 186 ? -4.900 -14.343 -27.134 1.00 44.59 186 SER A C 1
ATOM 1466 O O . SER A 1 186 ? -5.460 -15.244 -27.752 1.00 44.59 186 SER A O 1
ATOM 1468 N N . SER A 1 187 ? -3.910 -14.571 -26.278 1.00 39.94 187 SER A N 1
ATOM 1469 C CA . SER A 1 187 ? -3.673 -15.874 -25.666 1.00 39.94 187 SER A CA 1
ATOM 1470 C C . SER A 1 187 ? -3.919 -15.720 -24.172 1.00 39.94 187 SER A C 1
ATOM 1472 O O . SER A 1 187 ? -3.221 -14.971 -23.491 1.00 39.94 187 SER A O 1
ATOM 1474 N N . ASN A 1 188 ? -4.969 -16.390 -23.699 1.00 42.31 188 ASN A N 1
ATOM 1475 C CA . ASN A 1 188 ? -5.176 -16.697 -22.293 1.00 42.31 188 ASN A CA 1
ATOM 1476 C C . ASN A 1 188 ? -3.950 -17.474 -21.802 1.00 42.31 188 ASN A C 1
ATOM 1478 O O . ASN A 1 188 ? -3.802 -18.645 -22.145 1.00 42.31 188 ASN A O 1
ATOM 1482 N N . GLU A 1 189 ? -3.077 -16.835 -21.033 1.00 37.38 189 GLU A N 1
ATOM 1483 C CA . GLU A 1 189 ? -2.117 -17.554 -20.201 1.00 37.38 189 GLU A CA 1
ATOM 1484 C C . GLU A 1 189 ? -2.709 -17.623 -18.796 1.00 37.38 189 GLU A C 1
ATOM 1486 O O . GLU A 1 189 ? -2.676 -16.677 -18.011 1.00 37.38 189 GLU A O 1
ATOM 1491 N N . ASP A 1 190 ? -3.372 -18.753 -18.573 1.00 38.47 190 ASP A N 1
ATOM 1492 C CA . ASP A 1 190 ? -3.879 -19.240 -17.302 1.00 38.47 190 ASP A CA 1
ATOM 1493 C C . ASP A 1 190 ? -2.653 -19.680 -16.482 1.00 38.47 190 ASP A C 1
ATOM 1495 O O . ASP A 1 190 ? -2.063 -20.733 -16.730 1.00 38.47 190 ASP A O 1
ATOM 1499 N N . SER A 1 191 ? -2.187 -18.812 -15.583 1.00 42.03 191 SER A N 1
ATOM 1500 C CA . SER A 1 191 ? -1.061 -19.092 -14.684 1.00 42.03 191 SER A CA 1
ATOM 1501 C C . SER A 1 191 ? -1.562 -19.945 -13.524 1.00 42.03 191 SER A C 1
ATOM 1503 O O . SER A 1 191 ? -1.992 -19.426 -12.495 1.00 42.03 191 SER A O 1
ATOM 1505 N N . SER A 1 192 ? -1.568 -21.265 -13.700 1.00 41.78 192 SER A N 1
ATOM 1506 C CA . SER A 1 192 ? -1.859 -22.212 -12.625 1.00 41.78 192 SER A CA 1
ATOM 1507 C C . SER A 1 192 ? -0.595 -22.487 -11.805 1.00 41.78 192 SER A C 1
ATOM 1509 O O . SER A 1 192 ? 0.018 -23.546 -11.943 1.00 41.78 192 SER A O 1
ATOM 1511 N N . ASP A 1 193 ? -0.207 -21.545 -10.948 1.00 39.84 193 ASP A N 1
ATOM 1512 C CA . ASP A 1 193 ? 0.778 -21.808 -9.897 1.00 39.84 193 ASP A CA 1
ATOM 1513 C C . ASP A 1 193 ? 0.071 -22.524 -8.739 1.00 39.84 193 ASP A C 1
ATOM 1515 O O . ASP A 1 193 ? -0.529 -21.923 -7.848 1.00 39.84 193 ASP A O 1
ATOM 1519 N N . VAL A 1 194 ? 0.067 -23.856 -8.817 1.00 47.44 194 VAL A N 1
ATOM 1520 C CA . VAL A 1 194 ? -0.369 -24.744 -7.737 1.00 47.44 194 VAL A CA 1
ATOM 1521 C C . VAL A 1 194 ? 0.841 -25.024 -6.850 1.00 47.44 194 VAL A C 1
ATOM 1523 O O . VAL A 1 194 ? 1.592 -25.975 -7.079 1.00 47.44 194 VAL A O 1
ATOM 1526 N N . ASP A 1 195 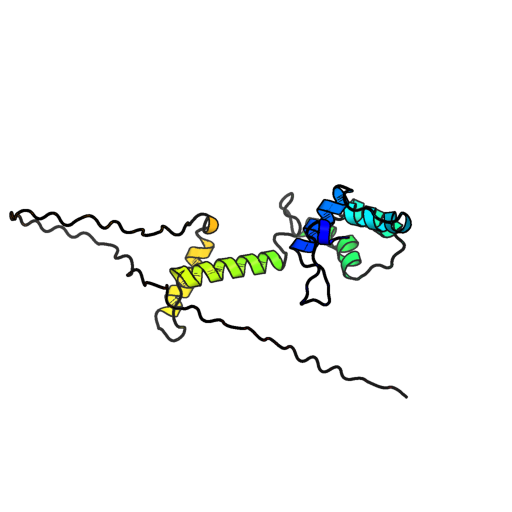? 1.019 -24.206 -5.815 1.00 41.28 195 ASP A N 1
ATOM 1527 C CA . ASP A 1 195 ? 1.965 -24.496 -4.739 1.00 41.28 195 ASP A CA 1
ATOM 1528 C C . ASP A 1 195 ? 1.462 -25.691 -3.921 1.00 41.28 195 ASP A C 1
ATOM 1530 O O . ASP A 1 195 ? 0.526 -25.617 -3.119 1.00 41.28 195 ASP A O 1
ATOM 1534 N N . SER A 1 196 ? 2.092 -26.837 -4.159 1.00 47.88 196 SER A N 1
ATOM 1535 C CA . SER A 1 196 ? 1.821 -28.092 -3.466 1.00 47.88 196 SER A CA 1
ATOM 1536 C C . SER A 1 196 ? 2.533 -28.085 -2.112 1.00 47.88 196 SER A C 1
ATOM 1538 O O . SER A 1 196 ? 3.682 -28.507 -2.003 1.00 47.88 196 SER A O 1
ATOM 1540 N N . TYR A 1 197 ? 1.870 -27.596 -1.064 1.00 50.69 197 TYR A N 1
ATOM 1541 C CA . TYR A 1 197 ? 2.367 -27.725 0.308 1.00 50.69 197 TYR A CA 1
ATOM 1542 C C . TYR A 1 197 ? 2.083 -29.134 0.853 1.00 50.69 197 TYR A C 1
ATOM 1544 O O . TYR A 1 197 ? 0.992 -29.422 1.347 1.00 50.69 197 TYR A O 1
ATOM 1552 N N . GLU A 1 198 ? 3.083 -30.018 0.804 1.00 52.62 198 GLU A N 1
ATOM 1553 C CA . GLU A 1 198 ? 3.076 -31.274 1.562 1.00 52.62 198 GLU A CA 1
ATOM 1554 C C . GLU A 1 198 ? 3.180 -30.978 3.070 1.00 52.62 198 GLU A C 1
ATOM 1556 O O . GLU A 1 198 ? 4.253 -30.718 3.616 1.00 52.62 198 GLU A O 1
ATOM 1561 N N . SER A 1 199 ? 2.044 -31.019 3.771 1.00 55.97 199 SER A N 1
ATOM 1562 C CA . SER A 1 199 ? 2.013 -31.030 5.237 1.00 55.97 199 SER A CA 1
ATOM 1563 C C . SER A 1 199 ? 2.417 -32.407 5.758 1.00 55.97 199 SER A C 1
ATOM 1565 O O . SER A 1 199 ? 1.615 -33.338 5.780 1.00 55.97 199 SER A O 1
ATOM 1567 N N . SER A 1 200 ? 3.659 -32.528 6.220 1.00 58.56 200 SER A N 1
ATOM 1568 C CA . SER A 1 200 ? 4.096 -33.682 7.007 1.00 58.56 200 SER A CA 1
ATOM 1569 C C . SER A 1 200 ? 3.481 -33.613 8.408 1.00 58.56 200 SER A C 1
ATOM 1571 O O . SER A 1 200 ? 3.880 -32.794 9.237 1.00 58.56 200 SER A O 1
ATOM 1573 N N . SER A 1 201 ? 2.489 -34.463 8.679 1.00 58.03 201 SER A N 1
ATOM 1574 C CA . SER A 1 201 ? 1.935 -34.661 10.019 1.00 58.03 201 SER A CA 1
ATOM 1575 C C . SER A 1 201 ? 2.869 -35.547 10.849 1.00 58.03 201 SER A C 1
ATOM 1577 O O . SER A 1 201 ? 2.917 -36.760 10.649 1.00 58.03 201 SER A O 1
ATOM 1579 N N . ASN A 1 202 ? 3.577 -34.960 11.810 1.00 51.72 202 ASN A N 1
ATOM 1580 C CA . ASN A 1 202 ? 4.193 -35.724 12.892 1.00 51.72 202 ASN A CA 1
ATOM 1581 C C . ASN A 1 202 ? 3.128 -36.019 13.956 1.00 51.72 202 ASN A C 1
ATOM 1583 O O . ASN A 1 202 ? 2.787 -35.157 14.763 1.00 51.72 202 ASN A O 1
ATOM 1587 N N . THR A 1 203 ? 2.602 -37.240 13.948 1.00 60.59 203 THR A N 1
ATOM 1588 C CA . THR A 1 203 ? 1.953 -37.850 15.112 1.00 60.59 203 THR A CA 1
ATOM 1589 C C . THR A 1 203 ? 3.038 -38.259 16.105 1.00 60.59 203 THR A C 1
ATOM 1591 O O . THR A 1 203 ? 3.877 -39.099 15.787 1.00 60.59 203 THR A O 1
ATOM 1594 N N . LEU A 1 204 ? 3.038 -37.638 17.284 1.00 58.50 204 LEU A N 1
ATOM 1595 C CA . LEU A 1 204 ? 3.745 -38.139 18.460 1.00 58.50 204 LEU A CA 1
ATOM 1596 C C . LEU A 1 204 ? 2.735 -38.915 19.308 1.00 58.50 204 LEU A C 1
ATOM 1598 O O . LEU A 1 204 ? 1.716 -38.344 19.705 1.00 58.50 204 LEU A O 1
ATOM 1602 N N . ASP A 1 205 ? 3.032 -40.199 19.504 1.00 61.41 205 ASP A N 1
ATOM 1603 C CA . ASP A 1 205 ? 2.454 -41.069 20.536 1.00 61.41 205 ASP A CA 1
ATOM 1604 C C . ASP A 1 205 ? 2.837 -40.602 21.953 1.00 61.41 205 ASP A C 1
ATOM 1606 O O . ASP A 1 205 ? 3.961 -40.063 22.124 1.00 61.41 205 ASP A O 1
#

pLDDT: mean 78.53, std 20.53, range [37.38, 97.38]